Protein AF-A0A7S1D8N1-F1 (afdb_monomer_lite)

Structure (mmCIF, N/CA/C/O backbone):
data_AF-A0A7S1D8N1-F1
#
_entry.id   AF-A0A7S1D8N1-F1
#
loop_
_atom_site.group_PDB
_atom_site.id
_atom_site.type_symbol
_atom_site.label_atom_id
_atom_site.label_alt_id
_atom_site.label_comp_id
_atom_site.label_asym_id
_atom_site.label_entity_id
_atom_site.label_seq_id
_atom_site.pdbx_PDB_ins_code
_atom_site.Cartn_x
_atom_site.Cartn_y
_atom_site.Cartn_z
_atom_site.occupancy
_atom_site.B_iso_or_equiv
_atom_site.auth_seq_id
_atom_site.auth_comp_id
_atom_site.auth_asym_id
_ato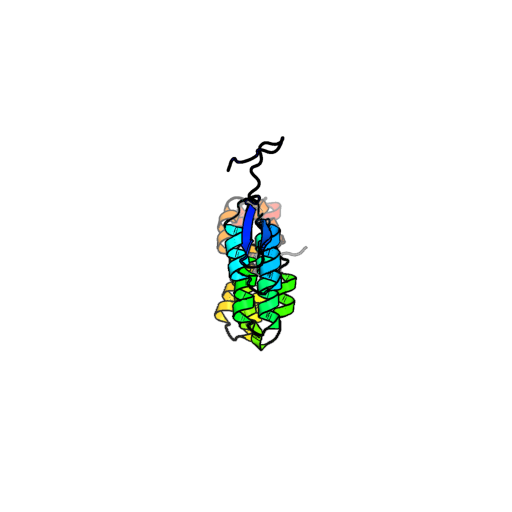m_site.auth_atom_id
_atom_site.pdbx_PDB_model_num
ATOM 1 N N . THR A 1 1 ? 32.968 -0.386 -25.475 1.00 47.28 1 THR A N 1
ATOM 2 C CA . THR A 1 1 ? 32.915 0.897 -26.218 1.00 47.28 1 THR A CA 1
ATOM 3 C C . THR A 1 1 ? 32.830 2.032 -25.209 1.00 47.28 1 THR A C 1
ATOM 5 O O . THR A 1 1 ? 32.339 1.777 -24.114 1.00 47.28 1 THR A O 1
ATOM 8 N N . PRO A 1 2 ? 33.411 3.216 -25.471 1.00 39.84 2 PRO A N 1
ATOM 9 C CA . PRO A 1 2 ? 33.710 4.175 -24.410 1.00 39.84 2 PRO A CA 1
ATOM 10 C C . PRO A 1 2 ? 32.444 4.891 -23.922 1.00 39.84 2 PRO A C 1
ATOM 12 O O . PRO A 1 2 ? 31.560 5.222 -24.708 1.00 39.84 2 PRO A O 1
ATOM 15 N N . LEU A 1 3 ? 32.380 5.118 -22.611 1.00 38.41 3 LEU A N 1
ATOM 16 C CA . LEU A 1 3 ? 31.367 5.928 -21.938 1.00 38.41 3 LEU A CA 1
ATOM 17 C C . LEU A 1 3 ? 31.491 7.380 -22.429 1.00 38.41 3 LEU A C 1
ATOM 19 O O . LEU A 1 3 ? 32.530 8.006 -22.216 1.00 38.41 3 LEU A O 1
ATOM 23 N N . SER A 1 4 ? 30.467 7.928 -23.087 1.00 47.12 4 SER A N 1
ATOM 24 C CA . SER A 1 4 ? 30.456 9.354 -23.436 1.00 47.12 4 SER A CA 1
ATOM 25 C C . SER A 1 4 ? 29.842 10.162 -22.295 1.00 47.12 4 SER A C 1
ATOM 27 O O . SER A 1 4 ? 28.648 10.044 -22.020 1.00 47.12 4 SER A O 1
ATOM 29 N N . ARG A 1 5 ? 30.673 10.978 -21.648 1.00 40.53 5 ARG A N 1
ATOM 30 C CA . ARG A 1 5 ? 30.304 11.931 -20.598 1.00 40.53 5 ARG A CA 1
ATOM 31 C C . ARG A 1 5 ? 29.526 13.104 -21.217 1.00 40.53 5 ARG A C 1
ATOM 33 O O . ARG A 1 5 ? 30.015 13.714 -22.167 1.00 40.53 5 ARG A O 1
ATOM 40 N N . MET A 1 6 ? 28.338 13.413 -20.697 1.00 49.12 6 MET A N 1
ATOM 41 C CA . MET A 1 6 ? 27.625 14.658 -21.021 1.00 49.12 6 MET A CA 1
ATOM 42 C C . MET A 1 6 ? 28.355 15.867 -20.406 1.00 49.12 6 MET A C 1
ATOM 44 O O . MET A 1 6 ? 29.178 15.708 -19.505 1.00 49.12 6 MET A O 1
ATOM 48 N N . ALA A 1 7 ? 28.071 17.082 -20.886 1.00 51.44 7 ALA A N 1
ATOM 49 C CA . ALA A 1 7 ? 28.721 18.321 -20.430 1.00 51.44 7 ALA A CA 1
ATOM 50 C C . ALA A 1 7 ? 28.552 18.614 -18.919 1.00 51.44 7 ALA A C 1
ATOM 52 O O . ALA A 1 7 ? 29.282 19.435 -18.371 1.00 51.44 7 ALA A O 1
ATOM 53 N N . ASP A 1 8 ? 27.629 17.918 -18.251 1.00 50.47 8 ASP A N 1
ATOM 54 C CA . ASP A 1 8 ? 27.327 17.987 -16.817 1.00 50.47 8 ASP A CA 1
ATOM 55 C C . ASP A 1 8 ? 27.994 16.874 -15.978 1.00 50.47 8 ASP A C 1
ATOM 57 O O . ASP A 1 8 ? 27.845 16.838 -14.760 1.00 50.47 8 ASP A O 1
ATOM 61 N N . GLY A 1 9 ? 28.739 15.957 -16.605 1.00 45.62 9 GLY A N 1
ATOM 62 C CA . GLY A 1 9 ? 29.405 14.850 -15.918 1.00 45.62 9 GLY A CA 1
ATOM 63 C C . GLY A 1 9 ? 28.533 13.620 -15.637 1.00 45.62 9 GLY A C 1
ATOM 64 O O . GLY A 1 9 ? 29.063 12.650 -15.090 1.00 45.62 9 GLY A O 1
ATOM 65 N N . SER A 1 10 ? 27.257 13.609 -16.039 1.00 46.38 10 SER A N 1
ATOM 66 C CA . SER A 1 10 ? 26.344 12.477 -15.834 1.00 46.38 10 SER A CA 1
ATOM 67 C C . SER A 1 10 ? 26.637 11.305 -16.787 1.00 46.38 10 SER A C 1
ATOM 69 O O . SER A 1 10 ? 26.932 11.494 -17.974 1.00 46.38 10 SER A O 1
ATOM 71 N N . LEU A 1 11 ? 26.577 10.076 -16.260 1.00 46.25 11 LEU A N 1
ATOM 72 C CA . LEU A 1 11 ? 26.687 8.826 -17.019 1.00 46.25 11 LEU A CA 1
ATOM 73 C C . LEU A 1 11 ? 25.274 8.318 -17.335 1.00 46.25 11 LEU A C 1
ATOM 75 O O . LEU A 1 11 ? 24.584 7.831 -16.447 1.00 46.25 11 LEU A O 1
ATOM 79 N N . ILE A 1 12 ? 24.851 8.402 -18.597 1.00 53.19 12 ILE A N 1
ATOM 80 C CA . ILE A 1 12 ? 23.558 7.860 -19.040 1.00 53.19 12 ILE A CA 1
ATOM 81 C C . ILE A 1 12 ? 23.779 6.437 -19.567 1.00 53.19 12 ILE A C 1
ATOM 83 O O . ILE A 1 12 ? 24.473 6.238 -20.568 1.00 53.19 12 ILE A O 1
ATOM 87 N N . GLY A 1 13 ? 23.194 5.442 -18.896 1.00 53.06 13 GLY A N 1
ATOM 88 C CA . GLY A 1 13 ? 23.118 4.068 -19.393 1.00 53.06 13 GLY A CA 1
ATOM 89 C C . GLY A 1 13 ? 22.127 3.963 -20.556 1.00 53.06 13 GLY A C 1
ATOM 90 O O . GLY A 1 13 ? 21.027 4.502 -20.485 1.00 53.06 13 GLY A O 1
ATOM 91 N N . GLY A 1 14 ? 22.506 3.276 -21.638 1.00 52.66 14 GLY A N 1
ATOM 92 C CA . GLY A 1 14 ? 21.586 2.978 -22.748 1.00 52.66 14 GLY A CA 1
ATOM 93 C C . GLY A 1 14 ? 22.011 3.479 -24.128 1.00 52.66 14 GLY A C 1
ATOM 94 O O . GLY A 1 14 ? 21.207 4.075 -24.839 1.00 52.66 14 GLY A O 1
ATOM 95 N N . ARG A 1 15 ? 23.260 3.238 -24.546 1.00 59.56 15 ARG A N 1
ATOM 96 C CA . ARG A 1 15 ? 23.677 3.442 -25.950 1.00 59.56 15 ARG A CA 1
ATOM 97 C C . ARG A 1 15 ? 24.554 2.315 -26.496 1.00 59.56 15 ARG A C 1
ATOM 99 O O . ARG A 1 15 ? 25.399 2.539 -27.361 1.00 59.56 15 ARG A O 1
ATOM 106 N N . SER A 1 16 ? 24.355 1.090 -26.017 1.00 64.94 16 SER A N 1
ATOM 107 C CA . SER A 1 16 ? 24.917 -0.085 -26.685 1.00 64.94 16 SER A CA 1
ATOM 108 C C . SER A 1 16 ? 24.124 -0.326 -27.972 1.00 64.94 16 SER A C 1
ATOM 110 O O . SER A 1 16 ? 22.897 -0.376 -27.942 1.00 64.94 16 SER A O 1
ATOM 112 N N . SER A 1 17 ? 24.791 -0.441 -29.118 1.00 77.88 17 SER A N 1
ATOM 113 C CA . SER A 1 17 ? 24.139 -0.836 -30.370 1.00 77.88 17 SER A CA 1
ATOM 114 C C . SER A 1 17 ? 24.839 -2.054 -30.955 1.00 77.88 17 SER A C 1
ATOM 116 O O . SER A 1 17 ? 26.059 -2.183 -30.860 1.00 77.88 17 SER A O 1
ATOM 118 N N . ALA A 1 18 ? 24.055 -2.972 -31.509 1.00 79.31 18 ALA A N 1
ATOM 119 C CA . ALA A 1 18 ? 24.521 -4.186 -32.158 1.00 79.31 18 ALA A CA 1
ATOM 120 C C . ALA A 1 18 ? 23.970 -4.224 -33.581 1.00 79.31 18 ALA A C 1
ATOM 122 O O . ALA A 1 18 ? 22.806 -3.910 -33.810 1.00 79.31 18 ALA A O 1
ATOM 123 N N . ILE A 1 19 ? 24.801 -4.608 -34.541 1.00 85.62 19 ILE A N 1
ATOM 124 C CA . ILE A 1 19 ? 24.401 -4.722 -35.942 1.00 85.62 19 ILE A CA 1
ATOM 125 C C . ILE A 1 19 ? 24.347 -6.208 -36.278 1.00 85.62 19 ILE A C 1
ATOM 127 O O . ILE A 1 19 ? 25.321 -6.929 -36.072 1.00 85.62 19 ILE A O 1
ATOM 131 N N . VAL A 1 20 ? 23.203 -6.665 -36.776 1.00 88.44 20 VAL A N 1
ATOM 132 C CA . VAL A 1 20 ? 22.964 -8.055 -37.163 1.00 88.44 20 VAL A CA 1
ATOM 133 C C . VAL A 1 20 ? 22.768 -8.108 -38.672 1.00 88.44 20 VAL A C 1
ATOM 135 O O . VAL A 1 20 ? 21.894 -7.434 -39.214 1.00 88.44 20 VAL A O 1
ATOM 138 N N . LEU A 1 21 ? 23.578 -8.920 -39.352 1.00 89.44 21 LEU A N 1
ATOM 139 C CA . LEU A 1 21 ? 23.395 -9.242 -40.764 1.00 89.44 21 LEU A CA 1
ATOM 140 C C . LEU A 1 21 ? 22.602 -10.547 -40.863 1.00 89.44 21 LEU A C 1
ATOM 142 O O . LEU A 1 21 ? 23.035 -11.577 -40.347 1.00 89.44 21 LEU A O 1
ATOM 146 N N . THR A 1 22 ? 21.434 -10.507 -41.499 1.00 89.31 22 THR A N 1
ATOM 147 C CA . THR A 1 22 ? 20.613 -11.707 -41.701 1.00 89.31 22 THR A CA 1
ATOM 148 C C . THR A 1 22 ? 21.030 -12.451 -42.974 1.00 89.31 22 THR A C 1
ATOM 150 O O . THR A 1 22 ? 21.596 -11.866 -43.899 1.00 89.31 22 THR A O 1
ATOM 153 N N . SER A 1 23 ? 20.712 -13.747 -43.065 1.00 86.06 23 SER A N 1
ATOM 154 C CA . SER A 1 23 ? 20.976 -14.570 -44.259 1.00 86.06 23 SER A CA 1
ATOM 155 C C . SER A 1 23 ? 20.237 -14.092 -45.518 1.00 86.06 23 SER A C 1
ATOM 157 O O . SER A 1 23 ? 20.623 -14.457 -46.623 1.00 86.06 23 SER A O 1
ATOM 159 N N . GLY A 1 24 ? 19.213 -13.244 -45.365 1.00 86.88 24 GLY A N 1
ATOM 160 C CA . GLY A 1 24 ? 18.512 -12.577 -46.466 1.00 86.88 24 GLY A CA 1
ATOM 161 C C . GLY A 1 24 ? 19.208 -11.314 -46.984 1.00 86.88 24 GLY A C 1
ATOM 162 O O . GLY A 1 24 ? 18.626 -10.602 -47.796 1.00 86.88 24 GLY A O 1
ATOM 163 N N . GLY A 1 25 ? 20.413 -10.993 -46.496 1.00 88.00 25 GLY A N 1
ATOM 164 C CA . GLY A 1 25 ? 21.171 -9.808 -46.907 1.00 88.00 25 GLY A CA 1
ATOM 165 C C . GLY A 1 25 ? 20.678 -8.497 -46.288 1.00 88.00 25 GLY A C 1
ATOM 166 O O . GLY A 1 25 ? 21.135 -7.429 -46.689 1.00 88.00 25 GLY A O 1
ATOM 167 N N . THR A 1 26 ? 19.763 -8.546 -45.312 1.00 88.06 26 THR A N 1
ATOM 168 C CA . THR A 1 26 ? 19.310 -7.348 -44.595 1.00 88.06 26 THR A CA 1
ATOM 169 C C . THR A 1 26 ? 20.185 -7.074 -43.379 1.00 88.06 26 THR A C 1
ATOM 171 O O . THR A 1 26 ? 20.518 -7.975 -42.606 1.00 88.06 26 THR A O 1
ATOM 174 N N . LEU A 1 27 ? 20.547 -5.804 -43.209 1.00 85.56 27 LEU A N 1
ATOM 175 C CA . LEU A 1 27 ? 21.285 -5.310 -42.056 1.00 85.56 27 LEU A CA 1
ATOM 176 C C . LEU A 1 27 ? 20.295 -4.688 -41.065 1.00 85.56 27 LEU A C 1
ATOM 178 O O . LEU A 1 27 ? 19.572 -3.756 -41.415 1.00 85.56 27 LEU A O 1
ATOM 182 N N . VAL A 1 28 ? 20.257 -5.194 -39.835 1.00 86.94 28 VAL A N 1
ATOM 183 C CA . VAL A 1 28 ? 19.388 -4.690 -38.765 1.00 86.94 28 VAL A CA 1
ATOM 184 C C . VAL A 1 28 ? 20.250 -4.144 -37.638 1.00 86.94 28 VAL A C 1
ATOM 186 O O . VAL A 1 28 ? 21.048 -4.871 -37.050 1.00 86.94 28 VAL A O 1
ATOM 189 N N . THR A 1 29 ? 20.068 -2.868 -37.305 1.00 82.12 29 THR A N 1
ATOM 190 C CA . THR A 1 29 ? 20.717 -2.250 -36.144 1.00 82.12 29 THR A CA 1
ATOM 191 C C . THR A 1 29 ? 19.785 -2.326 -34.943 1.00 82.12 29 THR A C 1
ATOM 193 O O . THR A 1 29 ? 18.707 -1.737 -34.935 1.00 82.12 29 THR A O 1
ATOM 196 N N . LEU A 1 30 ? 20.211 -3.051 -33.918 1.00 78.56 30 LEU A N 1
ATOM 197 C CA . LEU A 1 30 ? 19.573 -3.125 -32.615 1.00 78.56 30 LEU A CA 1
ATOM 198 C C . LEU A 1 30 ? 20.187 -2.053 -31.723 1.00 78.56 30 LEU A C 1
ATOM 200 O O . LEU A 1 30 ? 21.382 -2.086 -31.436 1.00 78.56 30 LEU A O 1
ATOM 204 N N . THR A 1 31 ? 19.381 -1.100 -31.278 1.00 78.69 31 THR A N 1
ATOM 205 C CA . THR A 1 31 ? 19.796 -0.096 -30.301 1.00 78.69 31 THR A CA 1
ATOM 206 C C . THR A 1 31 ? 19.222 -0.441 -28.936 1.00 78.69 31 THR A C 1
ATOM 208 O O . THR A 1 31 ? 18.053 -0.810 -28.797 1.00 78.69 31 THR A O 1
ATOM 211 N N . GLU A 1 32 ? 20.059 -0.349 -27.909 1.00 79.62 32 GLU A N 1
ATOM 212 C CA . GLU A 1 32 ? 19.614 -0.492 -26.536 1.00 79.62 32 GLU A CA 1
ATOM 213 C C . GLU A 1 32 ? 18.683 0.666 -26.169 1.00 79.62 32 GLU A C 1
ATOM 215 O O . GLU A 1 32 ? 19.033 1.835 -26.321 1.00 79.62 32 GLU A O 1
ATOM 220 N N . LYS A 1 33 ? 17.489 0.327 -25.679 1.00 77.75 33 LYS A N 1
ATOM 221 C CA . LYS A 1 33 ? 16.534 1.311 -25.167 1.00 77.75 33 LYS A CA 1
ATOM 222 C C . LYS A 1 33 ? 16.955 1.838 -23.798 1.00 77.75 33 LYS A C 1
ATOM 224 O O . LYS A 1 33 ? 17.562 1.106 -23.010 1.00 77.75 33 LYS A O 1
ATOM 229 N N . ALA A 1 34 ? 16.565 3.075 -23.502 1.00 82.69 34 ALA A N 1
ATOM 230 C CA . ALA A 1 34 ? 16.719 3.656 -22.173 1.00 82.69 34 ALA A CA 1
ATOM 231 C C . ALA A 1 34 ? 15.966 2.829 -21.117 1.00 82.69 34 ALA A C 1
ATOM 233 O O . ALA A 1 34 ? 14.963 2.173 -21.428 1.00 82.69 34 ALA A O 1
ATOM 234 N N . THR A 1 35 ? 16.440 2.855 -19.870 1.00 84.00 35 THR A N 1
ATOM 235 C CA . THR A 1 35 ? 15.815 2.112 -18.766 1.00 84.00 35 THR A CA 1
ATOM 236 C C . THR A 1 35 ? 14.354 2.518 -18.572 1.00 84.00 35 THR A C 1
ATOM 238 O O . THR A 1 35 ? 13.499 1.642 -18.465 1.00 84.00 35 THR A O 1
ATOM 241 N N . ASP A 1 36 ? 14.030 3.808 -18.676 1.00 85.88 36 ASP A N 1
ATOM 242 C CA . ASP A 1 36 ? 12.655 4.323 -18.573 1.00 85.88 36 ASP A CA 1
ATOM 243 C C . ASP A 1 36 ? 11.709 3.711 -19.607 1.00 85.88 36 ASP A C 1
ATOM 245 O O . ASP A 1 36 ? 10.583 3.308 -19.299 1.00 85.88 36 ASP A O 1
ATOM 249 N N . GLU A 1 37 ? 12.171 3.593 -20.852 1.00 86.88 37 GLU A N 1
ATOM 250 C CA . GLU A 1 37 ? 11.398 2.965 -21.920 1.00 86.88 37 GLU A CA 1
ATOM 251 C C . GLU A 1 37 ? 11.222 1.468 -21.672 1.00 86.88 37 GLU A C 1
ATOM 253 O O . GLU A 1 37 ? 10.130 0.937 -21.884 1.00 86.88 37 GLU A O 1
ATOM 258 N N . LYS A 1 38 ? 12.269 0.777 -21.203 1.00 88.81 38 LYS A N 1
ATOM 259 C CA . LYS A 1 38 ? 12.201 -0.651 -20.856 1.00 88.81 38 LYS A CA 1
ATOM 260 C C . LYS A 1 38 ? 11.197 -0.890 -19.725 1.00 88.81 38 LYS A C 1
ATOM 262 O O . LYS A 1 38 ? 10.343 -1.766 -19.858 1.00 88.81 38 LYS A O 1
ATOM 267 N N . VAL A 1 39 ? 11.236 -0.085 -18.662 1.00 90.38 39 VAL A N 1
ATOM 268 C CA . VAL A 1 39 ? 10.281 -0.146 -17.543 1.00 90.38 39 VAL A CA 1
ATOM 269 C C . VAL A 1 39 ? 8.858 0.113 -18.039 1.00 90.38 39 VAL A C 1
ATOM 271 O O . VAL A 1 39 ? 7.952 -0.662 -17.733 1.00 90.38 39 VAL A O 1
ATOM 274 N N . ASN A 1 40 ? 8.645 1.136 -18.871 1.00 90.75 40 ASN A N 1
ATOM 275 C CA . ASN A 1 40 ? 7.326 1.421 -19.440 1.00 90.75 40 ASN A CA 1
ATOM 276 C C . ASN A 1 40 ? 6.809 0.291 -20.344 1.00 90.75 40 ASN A C 1
ATOM 278 O O . ASN A 1 40 ? 5.628 -0.053 -20.270 1.00 90.75 40 ASN A O 1
ATOM 282 N N . LEU A 1 41 ? 7.671 -0.337 -21.148 1.00 91.19 41 LEU A N 1
ATOM 283 C CA . LEU A 1 41 ? 7.306 -1.507 -21.954 1.00 91.19 41 LEU A CA 1
ATOM 284 C C . LEU A 1 41 ? 6.913 -2.702 -21.078 1.00 91.19 41 LEU A C 1
ATOM 286 O O . LEU A 1 41 ? 5.922 -3.373 -21.367 1.00 91.19 41 LEU A O 1
ATOM 290 N N . LEU A 1 42 ? 7.648 -2.956 -19.993 1.00 92.25 42 LEU A N 1
ATOM 291 C CA . LEU A 1 42 ? 7.318 -4.023 -19.046 1.00 92.25 42 LEU A CA 1
ATOM 292 C C . LEU A 1 42 ? 5.969 -3.771 -18.369 1.00 92.25 42 LEU A C 1
ATOM 294 O O . LEU A 1 42 ? 5.148 -4.685 -18.283 1.00 92.25 42 LEU A O 1
ATOM 298 N N . VAL A 1 43 ? 5.692 -2.526 -17.976 1.00 92.94 43 VAL A N 1
ATOM 299 C CA . VAL A 1 43 ? 4.388 -2.122 -17.429 1.00 92.94 43 VAL A CA 1
ATOM 300 C C . VAL A 1 43 ? 3.264 -2.346 -18.437 1.00 92.94 43 VAL A C 1
ATOM 302 O O . VAL A 1 43 ? 2.232 -2.906 -18.078 1.00 92.94 43 VAL A O 1
ATOM 305 N N . GLN A 1 44 ? 3.460 -1.980 -19.707 1.00 92.69 44 GLN A N 1
ATOM 306 C CA . GLN A 1 44 ? 2.472 -2.227 -20.768 1.00 92.69 44 GLN A CA 1
ATOM 307 C C . GLN A 1 44 ? 2.200 -3.721 -20.990 1.00 92.69 44 GLN A C 1
ATOM 309 O O . GLN A 1 44 ? 1.098 -4.099 -21.384 1.00 92.69 44 GLN A O 1
ATOM 314 N N . LYS A 1 45 ? 3.188 -4.583 -20.730 1.00 92.88 45 LYS A N 1
ATOM 315 C CA . LYS A 1 45 ? 3.049 -6.046 -20.782 1.00 92.88 45 LYS A CA 1
ATOM 316 C C . LYS A 1 45 ? 2.565 -6.665 -19.468 1.00 92.88 45 LYS A C 1
ATOM 318 O O . LYS A 1 45 ? 2.500 -7.886 -19.377 1.00 92.88 45 LYS A O 1
ATOM 323 N N . ASN A 1 46 ? 2.190 -5.849 -18.481 1.00 90.94 46 ASN A N 1
ATOM 324 C CA . ASN A 1 46 ? 1.796 -6.262 -17.131 1.00 90.94 46 ASN A CA 1
ATOM 325 C C . ASN A 1 46 ? 2.889 -7.037 -16.360 1.00 90.94 46 ASN A C 1
ATOM 327 O O . ASN A 1 46 ? 2.590 -7.762 -15.414 1.00 90.94 46 ASN A O 1
ATOM 331 N N . LEU A 1 47 ? 4.166 -6.878 -16.728 1.00 93.00 47 LEU A N 1
ATOM 332 C CA . LEU A 1 47 ? 5.318 -7.505 -16.068 1.00 93.00 47 LEU A CA 1
ATOM 333 C C . LEU A 1 47 ? 5.888 -6.585 -14.981 1.00 93.00 47 LEU A C 1
ATOM 335 O O . LEU A 1 47 ? 7.006 -6.078 -15.075 1.00 93.00 47 LEU A O 1
ATOM 339 N N . PHE A 1 48 ? 5.093 -6.349 -13.940 1.00 93.12 48 PHE A N 1
ATOM 340 C CA . PHE A 1 48 ? 5.418 -5.377 -12.896 1.00 93.12 48 PHE A CA 1
ATOM 341 C C . PHE A 1 48 ? 6.583 -5.794 -11.997 1.00 93.12 48 PHE A C 1
ATOM 343 O O . PHE A 1 48 ? 7.391 -4.944 -11.645 1.00 93.12 48 PHE A O 1
ATOM 350 N N . SER A 1 49 ? 6.721 -7.077 -11.658 1.00 91.88 49 SER A N 1
ATOM 351 C CA . SER A 1 49 ? 7.837 -7.557 -10.826 1.00 91.88 49 SER A CA 1
ATOM 352 C C . SER A 1 49 ? 9.195 -7.266 -11.472 1.00 91.88 49 SER A C 1
ATOM 354 O O . SER A 1 49 ? 10.080 -6.698 -10.836 1.00 91.88 49 SER A O 1
ATOM 356 N N . ALA A 1 50 ? 9.323 -7.575 -12.766 1.00 91.88 50 ALA A N 1
ATOM 357 C CA . ALA A 1 50 ? 10.514 -7.283 -13.554 1.00 91.88 50 ALA A CA 1
ATOM 358 C C . ALA A 1 50 ? 10.745 -5.771 -13.693 1.00 91.88 50 ALA A C 1
ATOM 360 O O . ALA A 1 50 ? 11.875 -5.302 -13.547 1.00 91.88 50 ALA A O 1
ATOM 361 N N . ALA A 1 51 ? 9.677 -4.999 -13.921 1.00 92.31 51 ALA A N 1
ATOM 362 C CA . ALA A 1 51 ? 9.754 -3.543 -13.989 1.00 92.31 51 ALA A CA 1
ATOM 363 C C . ALA A 1 51 ? 10.281 -2.944 -12.674 1.00 92.31 51 ALA A C 1
ATOM 365 O O . ALA A 1 51 ? 11.134 -2.064 -12.707 1.00 92.31 51 ALA A O 1
ATOM 366 N N . ILE A 1 52 ? 9.815 -3.448 -11.526 1.00 92.25 52 ILE A N 1
ATOM 367 C CA . ILE A 1 52 ? 10.238 -2.987 -10.198 1.00 92.25 52 ILE A CA 1
ATOM 368 C C . ILE A 1 52 ? 11.706 -3.336 -9.973 1.00 92.25 52 ILE A C 1
ATOM 370 O O . ILE A 1 52 ? 12.483 -2.456 -9.617 1.00 92.25 52 ILE A O 1
ATOM 374 N N . SER A 1 53 ? 12.119 -4.578 -10.253 1.00 92.00 53 SER A N 1
ATOM 375 C CA . SER A 1 53 ? 13.530 -4.965 -10.124 1.00 92.00 53 SER A CA 1
ATOM 376 C C . SER A 1 53 ? 14.456 -4.128 -11.007 1.00 92.00 53 SER A C 1
ATOM 378 O O . SER A 1 53 ? 15.569 -3.813 -10.603 1.00 92.00 53 SER A O 1
ATOM 380 N N . MET A 1 54 ? 13.983 -3.735 -12.192 1.00 89.50 54 MET A N 1
ATOM 381 C CA . MET A 1 54 ? 14.741 -2.898 -13.117 1.00 89.50 54 MET A CA 1
ATOM 382 C C . MET A 1 54 ? 14.842 -1.456 -12.620 1.00 89.50 54 MET A C 1
ATOM 384 O O . MET A 1 54 ? 15.925 -0.886 -12.667 1.00 89.50 54 MET A O 1
ATOM 388 N N . ALA A 1 55 ? 13.750 -0.900 -12.090 1.00 90.50 55 ALA A N 1
ATOM 389 C CA . ALA A 1 55 ? 13.748 0.433 -11.496 1.00 90.50 55 ALA A CA 1
ATOM 390 C C . ALA A 1 55 ? 14.643 0.514 -10.245 1.00 90.50 55 ALA A C 1
ATOM 392 O O . ALA A 1 55 ? 15.305 1.518 -10.044 1.00 90.50 55 ALA A O 1
ATOM 393 N N . TYR A 1 56 ? 14.727 -0.546 -9.430 1.00 89.56 56 TYR A N 1
ATOM 394 C CA . TYR A 1 56 ? 15.675 -0.598 -8.304 1.00 89.56 56 TYR A CA 1
ATOM 395 C C . TYR A 1 56 ? 17.136 -0.769 -8.730 1.00 89.56 56 TYR A C 1
ATOM 397 O O . TYR A 1 56 ? 18.034 -0.364 -7.995 1.00 89.56 56 TYR A O 1
ATOM 405 N N . ALA A 1 57 ? 17.385 -1.410 -9.873 1.00 87.75 57 ALA A N 1
ATOM 406 C CA . ALA A 1 57 ? 18.738 -1.626 -10.375 1.00 87.75 57 ALA A CA 1
ATOM 407 C C . ALA A 1 57 ? 19.361 -0.350 -10.960 1.00 87.75 57 ALA A C 1
ATOM 409 O O . ALA A 1 57 ? 20.585 -0.265 -11.062 1.00 87.75 57 ALA A O 1
ATOM 410 N N . ASP A 1 58 ? 18.538 0.624 -11.350 1.00 85.50 58 ASP A N 1
ATOM 411 C CA . ASP A 1 58 ? 18.990 1.870 -11.953 1.00 85.50 58 ASP A CA 1
ATOM 412 C C . ASP A 1 58 ? 18.944 3.024 -10.931 1.00 85.50 58 ASP A C 1
ATOM 414 O O . ASP A 1 58 ? 17.873 3.359 -10.425 1.00 85.50 58 ASP A O 1
ATOM 418 N N . PRO A 1 59 ? 20.085 3.665 -10.616 1.00 81.88 59 PRO A N 1
ATOM 419 C CA . PRO A 1 59 ? 20.144 4.758 -9.646 1.00 81.88 59 PRO A CA 1
ATOM 420 C C . PRO A 1 59 ? 19.476 6.055 -10.126 1.00 81.88 59 PRO A C 1
ATOM 422 O O . PRO A 1 59 ? 19.332 6.982 -9.330 1.00 81.88 59 PRO A O 1
ATOM 425 N N . SER A 1 60 ? 19.097 6.153 -11.405 1.00 83.19 60 SER A N 1
ATOM 426 C CA . SER A 1 60 ? 18.368 7.313 -11.934 1.00 83.19 60 SER A CA 1
ATOM 427 C C . SER A 1 60 ? 16.919 7.395 -11.443 1.00 83.19 60 SER A C 1
ATOM 429 O O . SER A 1 60 ? 16.359 8.489 -11.411 1.00 83.19 60 SER A O 1
ATOM 431 N N . PHE A 1 61 ? 16.330 6.278 -11.003 1.00 85.50 61 PHE A N 1
ATOM 432 C CA . PHE A 1 61 ? 14.947 6.244 -10.539 1.00 85.50 61 PHE A CA 1
ATOM 433 C C . PHE A 1 61 ? 14.799 6.800 -9.126 1.00 85.50 61 PHE A C 1
ATOM 435 O O . PHE A 1 61 ? 15.443 6.364 -8.167 1.00 85.50 61 PHE A O 1
ATOM 442 N N . HIS A 1 62 ? 13.863 7.729 -8.971 1.00 88.00 62 HIS A N 1
ATOM 443 C CA . HIS A 1 62 ? 13.507 8.261 -7.662 1.00 88.00 62 HIS A CA 1
ATOM 444 C C . HIS A 1 62 ? 12.521 7.347 -6.922 1.00 88.00 62 HIS A C 1
ATOM 446 O O . HIS A 1 62 ? 11.703 6.641 -7.515 1.00 88.00 62 HIS A O 1
ATOM 452 N N . ALA A 1 63 ? 12.531 7.418 -5.587 1.00 87.62 63 ALA A N 1
ATOM 453 C CA . ALA A 1 63 ? 11.625 6.636 -4.742 1.00 87.62 63 ALA A CA 1
ATOM 454 C C . ALA A 1 63 ? 10.136 6.872 -5.074 1.00 87.62 63 ALA A C 1
ATOM 456 O O . ALA A 1 63 ? 9.319 5.955 -4.972 1.00 87.62 63 ALA A O 1
ATOM 457 N N . THR A 1 64 ? 9.776 8.078 -5.521 1.00 88.62 64 THR A N 1
ATOM 458 C CA . THR A 1 64 ? 8.418 8.436 -5.960 1.00 88.62 64 THR A CA 1
ATOM 459 C C . THR A 1 64 ? 7.991 7.675 -7.217 1.00 88.62 64 THR A C 1
ATOM 461 O O . THR A 1 64 ? 6.853 7.212 -7.302 1.00 88.62 64 THR A O 1
ATOM 464 N N . GLU A 1 65 ? 8.896 7.474 -8.173 1.00 89.12 65 GLU A N 1
ATOM 465 C CA . GLU A 1 65 ? 8.625 6.757 -9.424 1.00 89.12 65 GLU A CA 1
ATOM 466 C C . GLU A 1 65 ? 8.475 5.256 -9.188 1.00 89.12 65 GLU A C 1
ATOM 468 O O . GLU A 1 65 ? 7.528 4.633 -9.681 1.00 89.12 65 GLU A O 1
ATOM 473 N N . ILE A 1 66 ? 9.353 4.693 -8.353 1.00 90.88 66 ILE A N 1
ATOM 474 C CA . ILE A 1 66 ? 9.265 3.303 -7.894 1.00 90.88 66 ILE A CA 1
ATOM 475 C C . ILE A 1 66 ? 7.936 3.086 -7.157 1.00 90.88 66 ILE A C 1
ATOM 477 O O . ILE A 1 66 ? 7.218 2.120 -7.418 1.00 90.88 66 ILE A O 1
ATOM 481 N N . THR A 1 67 ? 7.536 4.027 -6.301 1.00 91.81 67 THR A N 1
ATOM 482 C CA . THR A 1 67 ? 6.237 3.975 -5.614 1.00 91.81 67 THR A CA 1
ATOM 483 C C . THR A 1 67 ? 5.064 4.056 -6.596 1.00 91.81 67 THR A C 1
ATOM 485 O O . THR A 1 67 ? 4.081 3.319 -6.474 1.00 91.81 67 THR A O 1
ATOM 488 N N . GLY A 1 68 ? 5.174 4.889 -7.634 1.00 92.00 68 GLY A N 1
ATOM 489 C CA . GLY A 1 68 ? 4.205 4.947 -8.728 1.00 92.00 68 GLY A CA 1
ATOM 490 C C . GLY A 1 68 ? 4.074 3.621 -9.485 1.00 92.00 68 GLY A C 1
ATOM 491 O O . GLY A 1 68 ? 2.984 3.273 -9.950 1.00 92.00 68 GLY A O 1
ATOM 492 N N . LEU A 1 69 ? 5.153 2.846 -9.583 1.00 93.12 69 LEU A N 1
ATOM 493 C CA . LEU A 1 69 ? 5.145 1.510 -10.169 1.00 93.12 69 LEU A CA 1
ATOM 494 C C . LEU A 1 69 ? 4.427 0.489 -9.274 1.00 93.12 69 LEU A C 1
ATOM 496 O O . LEU A 1 69 ? 3.568 -0.237 -9.779 1.00 93.12 69 LEU A O 1
ATOM 500 N N . TYR A 1 70 ? 4.681 0.504 -7.961 1.00 94.31 70 TYR A N 1
ATOM 501 C CA . TYR A 1 70 ? 3.926 -0.293 -6.981 1.00 94.31 70 TYR A CA 1
ATOM 502 C C . TYR A 1 70 ? 2.429 0.020 -7.012 1.00 94.31 70 TYR A C 1
ATOM 504 O O . TYR A 1 70 ? 1.609 -0.896 -7.016 1.00 94.31 70 TYR A O 1
ATOM 512 N N . ARG A 1 71 ? 2.053 1.300 -7.130 1.00 93.62 71 ARG A N 1
ATOM 513 C CA . ARG A 1 71 ? 0.647 1.707 -7.275 1.00 93.62 71 ARG A CA 1
ATOM 514 C C . ARG A 1 71 ? -0.000 1.099 -8.518 1.00 93.62 71 ARG A C 1
ATOM 516 O O . ARG A 1 71 ? -1.081 0.523 -8.424 1.00 93.62 71 ARG A O 1
ATOM 523 N N . ARG A 1 72 ? 0.658 1.197 -9.680 1.00 93.62 72 ARG A N 1
ATOM 524 C CA . ARG A 1 72 ? 0.153 0.608 -10.936 1.00 93.62 72 ARG A CA 1
ATOM 525 C C . ARG A 1 72 ? 0.039 -0.916 -10.842 1.00 93.62 72 ARG A C 1
ATOM 527 O O . ARG A 1 72 ? -0.936 -1.479 -11.336 1.00 93.62 72 ARG A O 1
ATOM 534 N N . HIS A 1 73 ? 0.996 -1.564 -10.181 1.00 95.19 73 HIS A N 1
ATOM 535 C CA . HIS A 1 73 ? 0.966 -3.002 -9.929 1.00 95.19 73 HIS A CA 1
ATOM 536 C C . HIS A 1 73 ? -0.223 -3.396 -9.042 1.00 95.19 73 HIS A C 1
ATOM 538 O O . HIS A 1 73 ? -0.988 -4.292 -9.400 1.00 95.19 73 HIS A O 1
ATOM 544 N N . ALA A 1 74 ? -0.434 -2.676 -7.938 1.00 94.19 74 ALA A N 1
ATOM 545 C CA . ALA A 1 74 ? -1.552 -2.891 -7.026 1.00 94.19 74 ALA A CA 1
ATOM 546 C C . ALA A 1 74 ? -2.908 -2.722 -7.730 1.00 94.19 74 ALA A C 1
ATOM 548 O O . ALA A 1 74 ? -3.790 -3.568 -7.596 1.00 94.19 74 ALA A O 1
ATOM 549 N N . GLU A 1 75 ? -3.066 -1.677 -8.549 1.00 93.44 75 GLU A N 1
ATOM 550 C CA . GLU A 1 75 ? -4.288 -1.452 -9.331 1.00 93.44 75 GLU A CA 1
ATOM 551 C C . GLU A 1 75 ? -4.551 -2.568 -10.349 1.00 93.44 75 GLU A C 1
ATOM 553 O O . GLU A 1 75 ? -5.702 -2.965 -10.548 1.00 93.44 75 GLU A O 1
ATOM 558 N N . HIS A 1 76 ? -3.504 -3.084 -10.997 1.00 94.56 76 HIS A N 1
ATOM 559 C CA . HIS A 1 76 ? -3.627 -4.212 -11.916 1.00 94.56 76 HIS A CA 1
ATOM 560 C C . HIS A 1 76 ? -4.107 -5.475 -11.188 1.00 94.56 76 HIS A C 1
ATOM 562 O O . HIS A 1 76 ? -5.089 -6.088 -11.612 1.00 94.56 76 HIS A O 1
ATOM 568 N N . LEU A 1 77 ? -3.475 -5.823 -10.062 1.00 94.12 77 LEU A N 1
ATOM 569 C CA . LEU A 1 77 ? -3.869 -6.967 -9.230 1.00 94.12 77 LEU A CA 1
ATOM 570 C C . LEU A 1 77 ? -5.293 -6.812 -8.684 1.00 94.12 77 LEU A C 1
ATOM 572 O O . LEU A 1 77 ? -6.072 -7.765 -8.696 1.00 94.12 77 LEU A O 1
ATOM 576 N N . TYR A 1 78 ? -5.673 -5.593 -8.297 1.00 93.75 78 TYR A N 1
ATOM 577 C CA . TYR A 1 78 ? -7.025 -5.285 -7.843 1.00 93.75 78 TYR A CA 1
ATOM 578 C C . TYR A 1 78 ? -8.065 -5.550 -8.939 1.00 93.75 78 TYR A C 1
ATOM 580 O O . TYR A 1 78 ? -9.087 -6.179 -8.676 1.00 93.75 78 TYR A O 1
ATOM 588 N N . ARG A 1 79 ? -7.804 -5.122 -10.186 1.00 93.44 79 ARG A N 1
ATOM 589 C CA . ARG A 1 79 ? -8.691 -5.408 -11.335 1.00 93.44 79 ARG A CA 1
ATOM 590 C C . ARG A 1 79 ? -8.747 -6.896 -11.678 1.00 93.44 79 ARG A C 1
ATOM 592 O O . ARG A 1 79 ? -9.775 -7.360 -12.156 1.00 93.44 79 ARG A O 1
ATOM 599 N N . LYS A 1 80 ? -7.660 -7.630 -11.432 1.00 94.44 80 LYS A N 1
ATOM 600 C CA . LYS A 1 80 ? -7.583 -9.084 -11.620 1.00 94.44 80 LYS A CA 1
ATOM 601 C C . LYS A 1 80 ? -8.392 -9.863 -10.568 1.00 94.44 80 LYS A C 1
ATOM 603 O O . LYS A 1 80 ? -8.717 -11.021 -10.798 1.00 94.44 80 LYS A O 1
ATOM 608 N N . GLY A 1 81 ? -8.740 -9.231 -9.442 1.00 93.00 81 GLY A N 1
ATOM 609 C CA . GLY A 1 81 ? -9.464 -9.845 -8.322 1.00 93.00 81 GLY A CA 1
ATOM 610 C C . GLY A 1 81 ? -8.559 -10.401 -7.218 1.00 93.00 81 GLY A C 1
ATOM 611 O O . GLY A 1 81 ? -9.048 -10.964 -6.242 1.00 93.00 81 GLY A O 1
ATOM 612 N N . GLU A 1 82 ? -7.242 -10.218 -7.327 1.00 94.25 82 GLU A N 1
ATOM 613 C CA . GLU A 1 82 ? -6.270 -10.642 -6.316 1.00 94.25 82 GLU A CA 1
ATOM 614 C C . GLU A 1 82 ? -6.098 -9.546 -5.253 1.00 94.25 82 GLU A C 1
ATOM 616 O O . GLU A 1 82 ? -5.106 -8.817 -5.218 1.00 94.25 82 GLU A O 1
ATOM 621 N N . PHE A 1 83 ? -7.099 -9.394 -4.382 1.00 94.25 83 PHE A N 1
ATOM 622 C CA . PHE A 1 83 ? -7.145 -8.297 -3.406 1.00 94.25 83 PHE A CA 1
ATOM 623 C C . PHE A 1 83 ? -6.051 -8.367 -2.334 1.00 94.25 83 PHE A C 1
ATOM 625 O O . PHE A 1 83 ? -5.561 -7.323 -1.907 1.00 94.25 83 PHE A O 1
ATOM 632 N N . SER A 1 84 ? -5.655 -9.568 -1.903 1.00 94.00 84 SER A N 1
ATOM 633 C CA . SER A 1 84 ? -4.593 -9.754 -0.907 1.00 94.00 84 SER A CA 1
ATOM 634 C C . SER A 1 84 ? -3.239 -9.296 -1.441 1.00 94.00 84 SER A C 1
ATOM 636 O O . SER A 1 84 ? -2.606 -8.426 -0.848 1.00 94.00 84 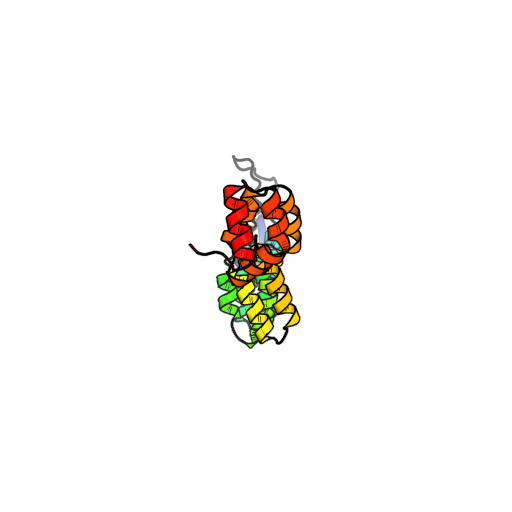SER A O 1
ATOM 638 N N . ALA A 1 85 ? -2.854 -9.802 -2.615 1.00 94.25 85 ALA A N 1
ATOM 639 C CA . ALA A 1 85 ? -1.620 -9.416 -3.284 1.00 94.25 85 ALA A CA 1
ATOM 640 C C . ALA A 1 85 ? -1.615 -7.920 -3.627 1.00 94.25 85 ALA A C 1
ATOM 642 O O . ALA A 1 85 ? -0.608 -7.248 -3.421 1.00 94.25 85 ALA A O 1
ATOM 643 N N . ALA A 1 86 ? -2.746 -7.368 -4.086 1.00 95.31 86 ALA A N 1
ATOM 644 C CA . ALA A 1 86 ? -2.879 -5.930 -4.314 1.00 95.31 86 ALA A CA 1
ATOM 645 C C . ALA A 1 86 ? -2.620 -5.118 -3.035 1.00 95.31 86 ALA A C 1
ATOM 647 O O . ALA A 1 86 ? -1.945 -4.090 -3.092 1.00 95.31 86 ALA A O 1
ATOM 648 N N . MET A 1 87 ? -3.120 -5.583 -1.886 1.00 95.19 87 MET A N 1
ATOM 649 C CA . MET A 1 87 ? -2.920 -4.897 -0.611 1.00 95.19 87 MET A CA 1
ATOM 650 C C . MET A 1 87 ? -1.450 -4.881 -0.188 1.00 95.19 87 MET A C 1
ATOM 652 O O . MET A 1 87 ? -0.943 -3.833 0.209 1.00 95.19 87 MET A O 1
ATOM 656 N N . ASP A 1 88 ? -0.743 -5.999 -0.351 1.00 94.69 88 ASP A N 1
ATOM 657 C CA . ASP A 1 88 ? 0.692 -6.073 -0.060 1.00 94.69 88 ASP A CA 1
ATOM 658 C C . ASP A 1 88 ? 1.487 -5.052 -0.882 1.00 94.69 88 ASP A C 1
ATOM 660 O O . ASP A 1 88 ? 2.399 -4.408 -0.370 1.00 94.69 88 ASP A O 1
ATOM 664 N N . GLN A 1 89 ? 1.093 -4.823 -2.138 1.00 94.69 89 GLN A N 1
ATOM 665 C CA . GLN A 1 89 ? 1.698 -3.784 -2.974 1.00 94.69 89 GLN A CA 1
ATOM 666 C C . GLN A 1 89 ? 1.340 -2.366 -2.505 1.00 94.69 89 GLN A C 1
ATOM 668 O O . GLN A 1 89 ? 2.209 -1.496 -2.487 1.00 94.69 89 GLN A O 1
ATOM 673 N N . TYR A 1 90 ? 0.095 -2.120 -2.079 1.00 94.75 90 TYR A N 1
ATOM 674 C CA . TYR A 1 90 ? -0.312 -0.819 -1.534 1.00 94.75 90 TYR A CA 1
ATOM 675 C C . TYR A 1 90 ? 0.436 -0.452 -0.247 1.00 94.75 90 TYR A C 1
ATOM 677 O O . TYR A 1 90 ? 0.740 0.725 -0.049 1.00 94.75 90 TYR A O 1
ATOM 685 N N . ILE A 1 91 ? 0.814 -1.425 0.587 1.00 94.12 91 ILE A N 1
ATOM 686 C CA . ILE A 1 91 ? 1.616 -1.184 1.800 1.00 94.12 91 ILE A CA 1
ATOM 687 C C . ILE A 1 91 ? 2.977 -0.547 1.459 1.00 94.12 91 ILE A C 1
ATOM 689 O O . ILE A 1 91 ? 3.453 0.333 2.180 1.00 94.12 91 ILE A O 1
ATOM 693 N N . TYR A 1 92 ? 3.597 -0.901 0.330 1.00 91.81 92 TYR A N 1
ATOM 694 C CA . TYR A 1 92 ? 4.838 -0.250 -0.120 1.00 91.81 92 TYR A CA 1
ATOM 695 C C . TYR A 1 92 ? 4.632 1.198 -0.576 1.00 91.81 92 TYR A C 1
ATOM 697 O O . TYR A 1 92 ? 5.587 1.967 -0.596 1.00 91.81 92 TYR A O 1
ATOM 705 N N . THR A 1 93 ? 3.395 1.594 -0.891 1.00 93.06 93 THR A N 1
ATOM 706 C CA . THR A 1 93 ? 3.073 2.957 -1.344 1.00 93.06 93 THR A CA 1
ATOM 707 C C . THR A 1 93 ? 2.783 3.949 -0.215 1.00 93.06 93 THR A C 1
ATOM 709 O O . THR A 1 93 ? 2.628 5.149 -0.473 1.00 93.06 93 THR A O 1
ATOM 712 N N . ILE A 1 94 ? 2.733 3.473 1.037 1.00 91.44 94 ILE A N 1
ATOM 713 C CA . ILE A 1 94 ? 2.468 4.311 2.211 1.00 91.44 94 ILE A CA 1
ATOM 714 C C . ILE A 1 94 ? 3.559 5.384 2.339 1.00 91.44 94 ILE A C 1
ATOM 716 O O . ILE A 1 94 ? 4.746 5.067 2.402 1.00 91.44 94 ILE A O 1
ATOM 720 N N . GLY A 1 95 ? 3.136 6.648 2.415 1.00 86.12 95 GLY A N 1
ATOM 721 C CA . GLY A 1 95 ? 4.006 7.825 2.536 1.00 86.12 95 GLY A CA 1
ATOM 722 C C . GLY A 1 95 ? 4.120 8.651 1.252 1.00 86.12 95 GLY A C 1
ATOM 723 O O . GLY A 1 95 ? 4.396 9.842 1.329 1.00 86.12 95 GLY A O 1
ATOM 724 N N . SER A 1 96 ? 3.840 8.060 0.085 1.00 86.69 96 SER A N 1
ATOM 725 C CA . SER A 1 96 ? 3.759 8.797 -1.187 1.00 86.69 96 SER A CA 1
ATOM 726 C C . SER A 1 96 ? 2.343 8.843 -1.757 1.00 86.69 96 SER A C 1
ATOM 728 O O . SER A 1 96 ? 2.011 9.802 -2.451 1.00 86.69 96 SER A O 1
ATOM 730 N N . LEU A 1 97 ? 1.525 7.815 -1.513 1.00 88.44 97 LEU A N 1
ATOM 731 C CA . LEU A 1 97 ? 0.123 7.776 -1.926 1.00 88.44 97 LEU A CA 1
ATOM 732 C C . LEU A 1 97 ? -0.789 8.183 -0.765 1.00 88.44 97 LEU A C 1
ATOM 734 O O . LEU A 1 97 ? -0.557 7.800 0.382 1.00 88.44 97 LEU A O 1
ATOM 738 N N . GLU A 1 98 ? -1.856 8.918 -1.077 1.00 88.81 98 GLU A N 1
ATOM 739 C CA . GLU A 1 98 ? -2.875 9.275 -0.095 1.00 88.81 98 GLU A CA 1
ATOM 740 C C . GLU A 1 98 ? -3.613 8.027 0.415 1.00 88.81 98 GLU A C 1
ATOM 742 O O . GLU A 1 98 ? -4.189 7.252 -0.358 1.00 88.81 98 GLU A O 1
ATOM 747 N N . SER A 1 99 ? -3.628 7.853 1.737 1.00 90.19 99 SER A N 1
ATOM 748 C CA . SER A 1 99 ? -4.247 6.714 2.419 1.00 90.19 99 SER A CA 1
ATOM 749 C C . SER A 1 99 ? -5.743 6.592 2.131 1.00 90.19 99 SER A C 1
ATOM 751 O O . SER A 1 99 ? -6.239 5.476 1.961 1.00 90.19 99 SER A O 1
ATOM 753 N N . SER A 1 100 ? -6.438 7.723 1.982 1.00 91.69 100 SER A N 1
ATOM 754 C CA . SER A 1 100 ? -7.850 7.812 1.598 1.00 91.69 100 SER A CA 1
ATOM 755 C C . SER A 1 100 ? -8.161 6.980 0.350 1.00 91.69 100 SER A C 1
ATOM 757 O O . SER A 1 100 ? -9.165 6.269 0.312 1.00 91.69 100 SER A O 1
ATOM 759 N N . HIS A 1 101 ? -7.278 7.002 -0.658 1.00 91.25 101 HIS A N 1
ATOM 760 C CA . HIS A 1 101 ? -7.495 6.303 -1.928 1.00 91.25 101 HIS A CA 1
ATOM 761 C C . HIS A 1 101 ? -7.589 4.784 -1.757 1.00 91.25 101 HIS A C 1
ATOM 763 O O . HIS A 1 101 ? -8.432 4.133 -2.376 1.00 91.25 101 HIS A O 1
ATOM 769 N N . VAL A 1 102 ? -6.715 4.218 -0.925 1.00 92.31 102 VAL A N 1
ATOM 770 C CA . VAL A 1 102 ? -6.697 2.779 -0.643 1.00 92.31 102 VAL A CA 1
ATOM 771 C C . VAL A 1 102 ? -7.873 2.423 0.258 1.00 92.31 102 VAL A C 1
ATOM 773 O O . VAL A 1 102 ? -8.594 1.472 -0.031 1.00 92.31 102 VAL A O 1
ATOM 776 N N . ILE A 1 103 ? -8.134 3.232 1.288 1.00 92.81 103 ILE A N 1
ATOM 777 C CA . ILE A 1 103 ? -9.240 3.011 2.224 1.00 92.81 103 ILE A CA 1
ATOM 778 C C . ILE A 1 103 ? -10.570 2.901 1.471 1.00 92.81 103 ILE A C 1
ATOM 780 O O . ILE A 1 103 ? -11.243 1.879 1.587 1.00 92.81 103 ILE A O 1
ATOM 784 N N . PHE A 1 104 ? -10.914 3.878 0.624 1.00 91.50 104 PHE A N 1
ATOM 785 C CA . PHE A 1 104 ? -12.186 3.867 -0.109 1.00 91.50 104 PHE A CA 1
ATOM 786 C C . PHE A 1 104 ? -12.373 2.637 -1.006 1.00 91.50 104 PHE A C 1
ATOM 788 O O . PHE A 1 104 ? -13.497 2.171 -1.176 1.00 91.50 104 PHE A O 1
ATOM 795 N N . ARG A 1 105 ? -11.291 2.073 -1.555 1.00 91.38 105 ARG A N 1
ATOM 796 C CA . ARG A 1 105 ? -11.357 0.871 -2.405 1.00 91.38 105 ARG A CA 1
ATOM 797 C C . ARG A 1 105 ? -11.578 -0.426 -1.624 1.00 91.38 105 ARG A C 1
ATOM 799 O O . ARG A 1 105 ? -12.074 -1.393 -2.197 1.00 91.38 105 ARG A O 1
ATOM 806 N N . PHE A 1 106 ? -11.189 -0.473 -0.352 1.00 92.19 106 PHE A N 1
ATOM 807 C CA . PHE A 1 106 ? -11.206 -1.691 0.467 1.00 92.19 106 PHE A CA 1
ATOM 808 C C . PHE A 1 106 ? -12.238 -1.648 1.608 1.00 92.19 106 PHE A C 1
ATOM 810 O O . PHE A 1 106 ? -12.214 -2.511 2.480 1.00 92.19 106 PHE A O 1
ATOM 817 N N . LEU A 1 107 ? -13.180 -0.698 1.578 1.00 90.06 107 LEU A N 1
ATOM 818 C CA . LEU A 1 107 ? -14.269 -0.581 2.562 1.00 90.06 107 LEU A CA 1
ATOM 819 C C . LEU A 1 107 ? -15.355 -1.670 2.455 1.00 90.06 107 LEU A C 1
ATOM 821 O O . LEU A 1 107 ? -16.218 -1.756 3.330 1.00 90.06 107 LEU A O 1
ATOM 825 N N . ASP A 1 108 ? -15.328 -2.505 1.415 1.00 88.62 108 ASP A N 1
ATOM 826 C CA . ASP A 1 108 ? -16.291 -3.598 1.256 1.00 88.62 108 ASP A CA 1
ATOM 827 C C . ASP A 1 108 ? -16.166 -4.629 2.391 1.00 88.62 108 ASP A C 1
ATOM 829 O O . ASP A 1 108 ? -15.061 -5.014 2.773 1.00 88.62 108 ASP A O 1
ATOM 833 N N . ALA A 1 109 ? -17.299 -5.160 2.865 1.00 78.38 109 ALA A N 1
ATOM 834 C CA . ALA A 1 109 ? -17.357 -6.150 3.949 1.00 78.38 109 ALA A CA 1
ATOM 835 C C . ALA A 1 109 ? -16.353 -7.325 3.831 1.00 78.38 109 ALA A C 1
ATOM 837 O O . ALA A 1 109 ? -15.641 -7.575 4.804 1.00 78.38 109 ALA A O 1
ATOM 838 N N . PRO A 1 110 ? -16.202 -8.015 2.678 1.00 87.44 110 PRO A N 1
ATOM 839 C CA . PRO A 1 110 ? -15.226 -9.106 2.551 1.00 87.44 110 PRO A CA 1
ATOM 840 C C . PRO A 1 110 ? -13.758 -8.646 2.587 1.00 87.44 110 PRO A C 1
ATOM 842 O O . PRO A 1 110 ? -12.864 -9.471 2.752 1.00 87.44 110 PRO A O 1
ATOM 845 N N . LYS A 1 111 ? -13.486 -7.348 2.413 1.00 90.06 111 LYS A N 1
ATOM 846 C CA . LYS A 1 111 ? -12.134 -6.770 2.334 1.00 90.06 111 LYS A CA 1
ATOM 847 C C . LYS A 1 111 ? -11.683 -6.111 3.639 1.00 90.06 111 LYS A C 1
ATOM 849 O O . LYS A 1 111 ? -10.516 -5.740 3.737 1.00 90.06 111 LYS A O 1
ATOM 854 N N . ILE A 1 112 ? -12.551 -6.023 4.650 1.00 90.94 112 ILE A N 1
ATOM 855 C CA . ILE A 1 112 ? -12.235 -5.431 5.961 1.00 90.94 112 ILE A CA 1
ATOM 856 C C . ILE A 1 112 ? -10.947 -6.012 6.584 1.00 90.94 112 ILE A C 1
ATOM 858 O O . ILE A 1 112 ? -10.126 -5.206 7.016 1.00 90.94 112 ILE A O 1
ATOM 862 N N . PRO A 1 113 ? -10.681 -7.340 6.567 1.00 92.06 113 PRO A N 1
ATOM 863 C CA . PRO A 1 113 ? -9.424 -7.892 7.092 1.00 92.06 113 PRO A CA 1
ATOM 864 C C . PRO A 1 113 ? -8.161 -7.398 6.362 1.00 92.06 113 PRO A C 1
ATOM 866 O O . PRO A 1 113 ? -7.080 -7.293 6.939 1.00 92.06 113 PRO A O 1
ATOM 869 N N . LEU A 1 114 ? -8.276 -7.105 5.064 1.00 93.62 114 LEU A N 1
ATOM 870 C CA . LEU A 1 114 ? -7.170 -6.554 4.279 1.00 93.62 114 LEU A CA 1
ATOM 871 C C . LEU A 1 114 ? -6.972 -5.076 4.619 1.00 93.62 114 LEU A C 1
ATOM 873 O O . LEU A 1 114 ? -5.839 -4.616 4.752 1.00 93.62 114 LEU A O 1
ATOM 877 N N . LEU A 1 115 ? -8.074 -4.340 4.793 1.00 94.06 115 LEU A N 1
ATOM 878 C CA . LEU A 1 115 ? -8.050 -2.940 5.204 1.00 94.06 115 LEU A CA 1
ATOM 879 C C . LEU A 1 115 ? -7.434 -2.762 6.598 1.00 94.06 115 LEU A C 1
ATOM 881 O O . LEU A 1 115 ? -6.648 -1.836 6.787 1.00 94.06 115 LEU A O 1
ATOM 885 N N . THR A 1 116 ? -7.724 -3.653 7.550 1.00 93.06 116 THR A N 1
ATOM 886 C CA . THR A 1 116 ? -7.086 -3.625 8.877 1.00 93.06 116 THR A CA 1
ATOM 887 C C . THR A 1 116 ? -5.576 -3.772 8.772 1.00 93.06 116 THR A C 1
ATOM 889 O O . THR A 1 116 ? -4.870 -2.954 9.350 1.00 93.06 116 THR A O 1
ATOM 892 N N . LYS A 1 117 ? -5.077 -4.708 7.951 1.00 93.88 117 LYS A N 1
ATOM 893 C CA . LYS A 1 117 ? -3.632 -4.880 7.717 1.00 93.88 117 LYS A CA 1
ATOM 894 C C . LYS A 1 117 ? -2.983 -3.592 7.198 1.00 93.88 117 LYS A C 1
ATOM 896 O O . LYS A 1 117 ? -1.926 -3.185 7.668 1.00 93.88 117 LYS A O 1
ATOM 901 N N . TYR A 1 118 ? -3.630 -2.916 6.248 1.00 94.69 118 TYR A N 1
ATOM 902 C CA . TYR A 1 118 ? -3.135 -1.641 5.724 1.00 94.69 118 TYR A CA 1
ATOM 903 C C . TYR A 1 118 ? -3.089 -0.541 6.790 1.00 94.69 118 TYR A C 1
ATOM 905 O O . TYR A 1 118 ? -2.106 0.191 6.888 1.00 94.69 118 TYR A O 1
ATOM 913 N N . LEU A 1 119 ? -4.146 -0.421 7.596 1.00 93.31 119 LEU A N 1
ATOM 914 C CA . LEU A 1 119 ? -4.236 0.580 8.659 1.00 93.31 119 LEU A CA 1
ATOM 915 C C . LEU A 1 119 ? -3.249 0.298 9.806 1.00 93.31 119 LEU A C 1
ATOM 917 O O . LEU A 1 119 ? -2.692 1.241 10.368 1.00 93.31 119 LEU A O 1
ATOM 921 N N . GLU A 1 120 ? -2.979 -0.970 10.126 1.00 92.44 120 GLU A N 1
ATOM 922 C CA . GLU A 1 120 ? -1.934 -1.370 11.076 1.00 92.44 120 GLU A CA 1
ATOM 923 C C . GLU A 1 120 ? -0.544 -0.936 10.604 1.00 92.44 120 GLU A C 1
ATOM 925 O O . GLU A 1 120 ? 0.182 -0.300 11.365 1.00 92.44 120 GLU A O 1
ATOM 930 N N . GLU A 1 121 ? -0.195 -1.219 9.348 1.00 93.31 121 GLU A N 1
ATOM 931 C CA . GLU A 1 121 ? 1.076 -0.802 8.738 1.00 93.31 121 GLU A CA 1
ATOM 932 C C . GLU A 1 121 ? 1.214 0.722 8.686 1.00 93.31 121 GLU A C 1
ATOM 934 O O . GLU A 1 121 ? 2.272 1.289 8.966 1.00 93.31 121 GLU A O 1
ATOM 939 N N . LEU A 1 122 ? 0.118 1.412 8.377 1.00 92.94 122 LEU A N 1
ATOM 940 C CA . LEU A 1 122 ? 0.070 2.868 8.351 1.00 92.94 122 LEU A CA 1
ATOM 941 C C . LEU A 1 122 ? 0.310 3.463 9.750 1.00 92.94 122 LEU A C 1
ATOM 943 O O . LEU A 1 122 ? 1.041 4.448 9.889 1.00 92.94 122 LEU A O 1
ATOM 947 N N . ARG A 1 123 ? -0.239 2.830 10.794 1.00 90.31 123 ARG A N 1
ATOM 948 C CA . ARG A 1 123 ? 0.012 3.181 12.199 1.00 90.31 123 ARG A CA 1
ATOM 949 C C . ARG A 1 123 ? 1.436 2.851 12.636 1.00 90.31 123 ARG A C 1
ATOM 951 O O . ARG A 1 123 ? 2.055 3.682 13.292 1.00 90.31 123 ARG A O 1
ATOM 958 N N . ALA A 1 124 ? 1.976 1.697 12.248 1.00 90.31 124 ALA A N 1
ATOM 959 C CA . ALA A 1 124 ? 3.350 1.301 12.561 1.00 90.31 124 ALA A CA 1
ATOM 960 C C . ALA A 1 124 ? 4.384 2.293 12.000 1.00 90.31 124 ALA A C 1
ATOM 962 O O . ALA A 1 124 ? 5.419 2.530 12.617 1.00 90.31 124 ALA A O 1
ATOM 963 N N . ARG A 1 125 ? 4.076 2.930 10.864 1.00 89.94 125 ARG A N 1
ATOM 964 C CA . ARG A 1 125 ? 4.905 3.980 10.247 1.00 89.94 125 ARG A CA 1
ATOM 965 C C . ARG A 1 125 ? 4.703 5.378 10.843 1.00 89.94 125 ARG A C 1
ATOM 967 O O . ARG A 1 125 ? 5.354 6.314 10.394 1.00 89.94 125 ARG A O 1
ATOM 974 N N . GLY A 1 126 ? 3.800 5.544 11.812 1.00 87.56 126 GLY A N 1
ATOM 975 C CA . GLY A 1 126 ? 3.513 6.839 12.443 1.00 87.56 126 GLY A CA 1
ATOM 976 C C . GLY A 1 126 ? 2.780 7.838 11.541 1.00 87.56 126 GLY A C 1
ATOM 977 O O . GLY A 1 126 ? 2.736 9.022 11.852 1.00 87.56 126 GLY A O 1
ATOM 978 N N . LEU A 1 127 ? 2.195 7.375 10.432 1.00 87.31 127 LEU A N 1
ATOM 979 C CA . LEU A 1 127 ? 1.455 8.211 9.476 1.00 87.31 127 LEU A CA 1
ATOM 980 C C . LEU A 1 127 ? -0.066 8.170 9.723 1.00 87.31 127 LEU A C 1
ATOM 982 O O . LEU A 1 127 ? -0.842 8.721 8.944 1.00 87.31 127 LEU A O 1
ATOM 986 N N . ALA A 1 128 ? -0.503 7.504 10.797 1.00 88.25 128 ALA A N 1
ATOM 987 C CA . ALA A 1 128 ? -1.909 7.385 11.171 1.00 88.25 128 ALA A CA 1
ATOM 988 C C . ALA A 1 128 ? -2.434 8.642 11.861 1.00 88.25 128 ALA A C 1
ATOM 990 O O . ALA A 1 128 ? -1.964 9.037 12.923 1.00 88.25 128 ALA A O 1
ATOM 991 N N . THR A 1 129 ? -3.485 9.218 11.286 1.00 88.56 129 THR A N 1
ATOM 992 C CA . THR A 1 129 ? -4.319 10.239 11.923 1.00 88.56 129 THR A CA 1
ATOM 993 C C . THR A 1 129 ? -5.333 9.595 12.876 1.00 88.56 129 THR A C 1
ATOM 995 O O . THR A 1 129 ? -5.648 8.411 12.752 1.00 88.56 129 THR A O 1
ATOM 998 N N . LEU A 1 130 ? -5.915 10.384 13.784 1.00 88.00 130 LEU A N 1
ATOM 999 C CA . LEU A 1 130 ? -7.005 9.954 14.673 1.00 88.00 130 LEU A CA 1
ATOM 1000 C C . LEU A 1 130 ? -8.149 9.262 13.914 1.00 88.00 130 LEU A C 1
ATOM 1002 O O . LEU A 1 130 ? -8.550 8.165 14.287 1.00 88.00 130 LEU A O 1
ATOM 1006 N N . VAL A 1 131 ? -8.569 9.827 12.777 1.00 89.38 131 VAL A N 1
ATOM 1007 C CA . VAL A 1 131 ? -9.604 9.243 11.903 1.00 89.38 131 VAL A CA 1
ATOM 1008 C C . VAL A 1 131 ? -9.227 7.833 11.429 1.00 89.38 131 VAL A C 1
ATOM 1010 O O . VAL A 1 131 ? -10.075 6.945 11.367 1.00 89.38 131 VAL A O 1
ATOM 1013 N N . HIS A 1 132 ? -7.949 7.587 11.119 1.00 90.81 132 HIS A N 1
ATOM 1014 C CA . HIS A 1 132 ? -7.478 6.261 10.715 1.00 90.81 132 HIS A CA 1
ATOM 1015 C C . HIS A 1 132 ? -7.512 5.263 11.880 1.00 90.81 132 HIS A C 1
ATOM 1017 O O . HIS A 1 132 ? -7.867 4.106 11.667 1.00 90.81 132 HIS A O 1
ATOM 1023 N N . ASN A 1 133 ? -7.212 5.704 13.105 1.00 90.56 133 ASN A N 1
ATOM 1024 C CA . ASN A 1 133 ? -7.300 4.865 14.304 1.00 90.56 133 ASN A CA 1
ATOM 1025 C C . ASN A 1 133 ? -8.754 4.535 14.676 1.00 90.56 133 ASN A C 1
ATOM 1027 O O . ASN A 1 133 ? -9.055 3.390 15.007 1.00 90.56 133 ASN A O 1
ATOM 1031 N N . GLU A 1 134 ? -9.673 5.496 14.564 1.00 90.88 134 GLU A N 1
ATOM 1032 C CA . GLU A 1 134 ? -11.110 5.270 14.772 1.00 90.88 134 GLU A CA 1
ATOM 1033 C C . GLU A 1 134 ? -11.696 4.320 13.725 1.00 90.88 134 GLU A C 1
ATOM 1035 O O . GLU A 1 134 ? -12.450 3.398 14.058 1.00 90.88 134 GLU A O 1
ATOM 1040 N N . LEU A 1 135 ? -11.307 4.492 12.458 1.00 91.56 135 LEU A N 1
ATOM 1041 C CA . LEU A 1 135 ? -11.692 3.576 11.391 1.00 91.56 135 LEU A CA 1
ATOM 1042 C C . LEU A 1 135 ? -11.150 2.170 11.655 1.00 91.56 135 LEU A C 1
ATOM 1044 O O . LEU A 1 135 ? -11.888 1.196 11.512 1.00 91.56 135 LEU A O 1
ATOM 1048 N N . LEU A 1 136 ? -9.887 2.055 12.071 1.00 91.88 136 LEU A N 1
ATOM 1049 C CA . LEU A 1 136 ? -9.261 0.776 12.389 1.00 91.88 136 LEU A CA 1
ATOM 1050 C C . LEU A 1 136 ? -9.973 0.091 13.566 1.00 91.88 136 LEU A C 1
ATOM 1052 O O . LEU A 1 136 ? -10.325 -1.083 13.461 1.00 91.88 136 LEU A O 1
ATOM 1056 N N . ARG A 1 137 ? -10.295 0.831 14.635 1.00 89.75 137 ARG A N 1
ATOM 1057 C CA . ARG A 1 137 ? -11.125 0.342 15.748 1.00 89.75 137 ARG A CA 1
ATOM 1058 C C . ARG A 1 137 ? -12.476 -0.174 15.252 1.00 89.75 137 ARG A C 1
ATOM 1060 O O . ARG A 1 137 ? -12.885 -1.274 15.613 1.00 89.75 137 ARG A O 1
ATOM 1067 N N . THR A 1 138 ? -13.149 0.594 14.400 1.00 90.50 138 THR A N 1
ATOM 1068 C CA . THR A 1 138 ? -14.446 0.213 13.821 1.00 90.50 138 THR A CA 1
ATOM 1069 C C . THR A 1 138 ? -14.336 -1.062 12.982 1.00 90.50 138 THR A C 1
ATOM 1071 O O . THR A 1 138 ? -15.234 -1.904 13.011 1.00 90.50 138 THR A O 1
ATOM 1074 N N . CYS A 1 139 ? -13.228 -1.243 12.260 1.00 90.62 139 CYS A N 1
ATOM 1075 C CA . CYS A 1 139 ? -12.968 -2.461 11.499 1.00 90.62 139 CYS A CA 1
ATOM 1076 C C . CYS A 1 139 ? -12.794 -3.685 12.414 1.00 90.62 139 CYS A C 1
ATOM 1078 O O . CYS A 1 139 ? -13.382 -4.722 12.121 1.00 90.62 139 CYS A O 1
ATOM 1080 N N . TYR A 1 140 ? -12.076 -3.570 13.539 1.00 91.75 140 TYR A N 1
ATOM 1081 C CA . TYR A 1 140 ? -11.956 -4.670 14.511 1.00 91.75 140 TYR A CA 1
ATOM 1082 C C . TYR A 1 140 ? -13.282 -5.042 15.168 1.00 91.75 140 TYR A C 1
ATOM 1084 O O . TYR A 1 140 ? -13.583 -6.226 15.295 1.00 91.75 140 TYR A O 1
ATOM 1092 N N . LEU A 1 141 ? -14.116 -4.053 15.505 1.00 89.50 141 LEU A N 1
ATOM 1093 C CA . LEU A 1 141 ? -15.466 -4.313 16.015 1.00 89.50 141 LEU A CA 1
ATOM 1094 C C . LEU A 1 141 ? -16.298 -5.116 15.004 1.00 89.50 141 LEU A C 1
ATOM 1096 O O . LEU A 1 141 ? -17.000 -6.046 15.385 1.00 89.50 141 LEU A O 1
ATOM 1100 N N . LYS A 1 142 ? -16.172 -4.821 13.702 1.00 89.06 142 LYS A N 1
ATOM 1101 C CA . LYS A 1 142 ? -16.816 -5.615 12.639 1.00 89.06 142 LYS A CA 1
ATOM 1102 C C . LYS A 1 142 ? -16.241 -7.027 12.486 1.00 89.06 142 LYS A C 1
ATOM 1104 O O . LYS A 1 142 ? -16.941 -7.900 11.983 1.00 89.06 142 LYS A O 1
ATOM 1109 N N . LEU A 1 143 ? -14.994 -7.249 12.895 1.00 88.06 143 LEU A N 1
ATOM 1110 C CA . LEU A 1 143 ? -14.336 -8.560 12.909 1.00 88.06 143 LEU A CA 1
ATOM 1111 C C . LEU A 1 143 ? -14.578 -9.334 14.220 1.00 88.06 143 LEU A C 1
ATOM 1113 O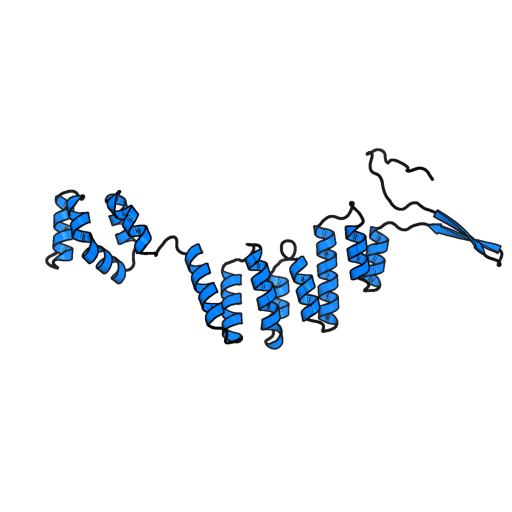 O . LEU A 1 143 ? -14.073 -10.444 14.355 1.00 88.06 143 LEU A O 1
ATOM 1117 N N . ASN A 1 144 ? -15.365 -8.780 15.155 1.00 86.31 144 ASN A N 1
ATOM 1118 C CA . ASN A 1 144 ? -15.587 -9.288 16.516 1.00 86.31 144 ASN A CA 1
ATOM 1119 C C . ASN A 1 144 ? -14.312 -9.400 17.377 1.00 86.31 144 ASN A C 1
ATOM 1121 O O . ASN A 1 144 ? -14.299 -10.137 18.362 1.00 86.31 144 ASN A O 1
ATOM 1125 N N . ASP A 1 145 ? -13.257 -8.656 17.045 1.00 87.69 145 ASP A N 1
ATOM 1126 C CA . ASP A 1 145 ? -12.019 -8.605 17.830 1.00 87.69 145 ASP A CA 1
ATOM 1127 C C . ASP A 1 145 ? -12.046 -7.396 18.780 1.00 87.69 145 ASP A C 1
ATOM 1129 O O . ASP A 1 145 ? -11.517 -6.314 18.502 1.00 87.69 145 ASP A O 1
ATOM 1133 N N . ASN A 1 146 ? -12.754 -7.563 19.898 1.00 84.25 146 ASN A N 1
ATOM 1134 C CA . ASN A 1 146 ? -12.955 -6.494 20.878 1.00 84.25 146 ASN A CA 1
ATOM 1135 C C . ASN A 1 146 ? -11.662 -6.144 21.632 1.00 84.25 146 ASN A C 1
ATOM 1137 O O . ASN A 1 146 ? -11.430 -4.971 21.925 1.00 84.25 146 ASN A O 1
ATOM 1141 N N . ASP A 1 147 ? -10.794 -7.131 21.870 1.00 85.38 147 ASP A N 1
ATOM 1142 C CA . ASP A 1 147 ? -9.520 -6.945 22.570 1.00 85.38 147 ASP A CA 1
ATOM 1143 C C . ASP A 1 147 ? -8.570 -6.059 21.757 1.00 85.38 147 ASP A C 1
ATOM 1145 O O . ASP A 1 147 ? -7.916 -5.155 22.290 1.00 85.38 147 ASP A O 1
ATOM 1149 N N . ALA A 1 148 ? -8.487 -6.290 20.441 1.00 82.50 148 ALA A N 1
ATOM 1150 C CA . ALA A 1 148 ? -7.719 -5.429 19.553 1.00 82.50 148 ALA A CA 1
ATOM 1151 C C . ALA A 1 148 ? -8.312 -4.016 19.503 1.00 82.50 148 ALA A C 1
ATOM 1153 O O . ALA A 1 148 ? -7.565 -3.043 19.622 1.00 82.50 148 ALA A O 1
ATOM 1154 N N . ALA A 1 149 ? -9.639 -3.887 19.399 1.00 82.00 149 ALA A N 1
ATOM 1155 C CA . ALA A 1 149 ? -10.323 -2.594 19.371 1.00 82.00 149 ALA A CA 1
ATOM 1156 C C . ALA A 1 149 ? -10.062 -1.752 20.638 1.00 82.00 149 ALA A C 1
ATOM 1158 O O . ALA A 1 149 ? -9.834 -0.541 20.537 1.00 82.00 149 ALA A O 1
ATOM 1159 N N . GLU A 1 150 ? -10.048 -2.373 21.819 1.00 82.69 150 GLU A N 1
ATOM 1160 C CA . GLU A 1 150 ? -9.734 -1.705 23.089 1.00 82.69 150 GLU A CA 1
ATOM 1161 C C . GLU A 1 150 ? -8.282 -1.231 23.168 1.00 82.69 150 GLU A C 1
ATOM 1163 O O . GLU A 1 150 ? -8.026 -0.100 23.584 1.00 82.69 150 GLU A O 1
ATOM 1168 N N . LYS A 1 151 ? -7.322 -2.032 22.691 1.00 86.12 151 LYS A N 1
ATOM 1169 C CA . LYS A 1 151 ? -5.909 -1.613 22.629 1.00 86.12 151 LYS A CA 1
ATOM 1170 C C . LYS A 1 151 ? -5.732 -0.339 21.803 1.00 86.12 151 LYS A C 1
ATOM 1172 O O . LYS A 1 151 ? -4.949 0.537 22.173 1.00 86.12 151 LYS A O 1
ATOM 1177 N N . ILE A 1 152 ? -6.478 -0.204 20.704 1.00 84.38 152 ILE A N 1
ATOM 1178 C CA . ILE A 1 152 ? -6.449 1.015 19.878 1.00 84.38 152 ILE A CA 1
ATOM 1179 C C . ILE A 1 152 ? -7.033 2.199 20.632 1.00 84.38 152 ILE A C 1
ATOM 1181 O O . ILE A 1 152 ? -6.434 3.276 20.616 1.00 84.38 152 ILE A O 1
ATOM 1185 N N . ALA A 1 153 ? -8.161 1.992 21.312 1.00 78.69 153 ALA A N 1
ATOM 1186 C CA . ALA A 1 153 ? -8.789 3.008 22.145 1.00 78.69 153 ALA A CA 1
ATOM 1187 C C . ALA A 1 153 ? -7.803 3.553 23.181 1.00 78.69 153 ALA A C 1
ATOM 1189 O O . ALA A 1 153 ? -7.553 4.753 23.201 1.00 78.69 153 ALA A O 1
ATOM 1190 N N . ALA A 1 154 ? -7.164 2.666 23.948 1.00 76.75 154 ALA A N 1
ATOM 1191 C CA . ALA A 1 154 ? -6.177 3.040 24.955 1.00 76.75 154 ALA A CA 1
ATOM 1192 C C . ALA A 1 154 ? -5.006 3.834 24.353 1.00 76.75 154 ALA A C 1
ATOM 1194 O O . ALA A 1 154 ? -4.626 4.870 24.888 1.00 76.75 154 ALA A O 1
ATOM 1195 N N . SER A 1 155 ? -4.471 3.400 23.205 1.00 71.94 155 SER A N 1
ATOM 1196 C CA . SER A 1 155 ? -3.365 4.105 22.536 1.00 71.94 155 SER A CA 1
ATOM 1197 C C . SER A 1 155 ? -3.750 5.480 21.973 1.00 71.94 155 SER A C 1
ATOM 1199 O O . SER A 1 155 ? -2.916 6.382 21.944 1.00 71.94 155 SER A O 1
ATOM 1201 N N . THR A 1 156 ? -5.006 5.653 21.548 1.00 63.75 156 THR A N 1
ATOM 1202 C CA . THR A 1 156 ? -5.511 6.920 20.993 1.00 63.75 156 THR A CA 1
ATOM 1203 C C . THR A 1 156 ? -5.792 7.917 22.111 1.00 63.75 156 THR A C 1
ATOM 1205 O O . THR A 1 156 ? -5.409 9.080 21.996 1.00 63.75 156 THR A O 1
ATOM 1208 N N . THR A 1 157 ? -6.355 7.442 23.228 1.00 54.47 157 THR A N 1
ATOM 1209 C CA . THR A 1 157 ? -6.569 8.244 24.435 1.00 54.47 157 THR A CA 1
ATOM 1210 C C . THR A 1 157 ? -5.256 8.848 24.927 1.00 54.47 157 THR A C 1
ATOM 1212 O O . THR A 1 157 ? -5.225 10.030 25.222 1.00 54.47 157 THR A O 1
ATOM 1215 N N . THR A 1 158 ? -4.133 8.124 24.910 1.00 51.06 158 THR A N 1
ATOM 1216 C CA . THR A 1 158 ? -2.832 8.664 25.363 1.00 51.06 158 THR A CA 1
ATOM 1217 C C . THR A 1 158 ? -2.300 9.832 24.513 1.00 51.06 158 THR A C 1
ATOM 1219 O O . THR A 1 158 ? -1.524 10.638 25.018 1.00 51.06 158 THR A O 1
ATOM 1222 N N . ALA A 1 159 ? -2.713 9.970 23.247 1.00 47.09 159 ALA A N 1
ATOM 1223 C CA . ALA A 1 159 ? -2.275 11.067 22.371 1.00 47.09 159 ALA A CA 1
ATOM 1224 C C . ALA A 1 159 ? -3.219 12.284 22.393 1.00 47.09 159 ALA A C 1
ATOM 1226 O O . ALA A 1 159 ? -2.780 13.403 22.133 1.00 47.09 159 ALA A O 1
ATOM 1227 N N . SER A 1 160 ? -4.500 12.084 22.718 1.00 42.91 160 SER A N 1
ATOM 1228 C CA . SER A 1 160 ? -5.483 13.162 22.906 1.00 42.91 160 SER A CA 1
ATOM 1229 C C . SER A 1 160 ? -5.637 13.603 24.364 1.00 42.91 160 SER A C 1
ATOM 1231 O O . SER A 1 160 ? -6.282 14.614 24.627 1.00 42.91 160 SER A O 1
ATOM 1233 N N . ASN A 1 161 ? -5.017 12.886 25.305 1.00 43.75 161 ASN A N 1
ATOM 1234 C CA . ASN A 1 161 ? -5.083 13.173 26.727 1.00 43.75 161 ASN A CA 1
ATOM 1235 C C . ASN A 1 161 ? -3.702 13.532 27.283 1.00 43.75 161 ASN A C 1
ATOM 1237 O O . ASN A 1 161 ? -3.050 12.751 27.971 1.00 43.75 161 ASN A O 1
ATOM 1241 N N . SER A 1 162 ? -3.351 14.806 27.153 1.00 43.00 162 SER A N 1
ATOM 1242 C CA . SER A 1 162 ? -2.628 15.526 28.209 1.00 43.00 162 SER A CA 1
ATOM 1243 C C . SER A 1 162 ? -3.478 15.717 29.488 1.00 43.00 162 SER A C 1
ATOM 1245 O O . SER A 1 162 ? -3.129 16.516 30.350 1.00 43.00 162 SER A O 1
ATOM 1247 N N . ALA A 1 163 ? -4.569 14.961 29.660 1.00 49.44 163 ALA A N 1
ATOM 1248 C CA . ALA A 1 163 ? -5.397 14.938 30.856 1.00 49.44 163 ALA A CA 1
ATOM 1249 C C . ALA A 1 163 ? -5.867 13.508 31.165 1.00 49.44 163 ALA A C 1
ATOM 1251 O O . ALA A 1 163 ? -6.595 12.923 30.377 1.00 49.44 163 ALA A O 1
ATOM 1252 N N . SER A 1 164 ? -5.503 13.001 32.349 1.00 50.50 164 SER A N 1
ATOM 1253 C CA . SER A 1 164 ? -5.985 11.760 32.987 1.00 50.50 164 SER A CA 1
ATOM 1254 C C . SER A 1 164 ? -5.113 10.498 32.858 1.00 50.50 164 SER A C 1
ATOM 1256 O O . SER A 1 164 ? -5.546 9.450 32.383 1.00 50.50 164 SER A O 1
ATOM 1258 N N . SER A 1 165 ? -3.941 10.522 33.491 1.00 42.91 165 SER A N 1
ATOM 1259 C CA . SER A 1 165 ? -3.764 9.555 34.578 1.00 42.91 165 SER A CA 1
ATOM 1260 C C . SER A 1 165 ? -3.778 10.353 35.880 1.00 42.91 165 SER A C 1
ATOM 1262 O O . SER A 1 165 ? -2.934 11.225 36.092 1.00 42.91 165 SER A O 1
ATOM 1264 N N . ALA A 1 166 ? -4.787 10.123 36.724 1.00 49.84 166 ALA A N 1
ATOM 1265 C CA . ALA A 1 166 ? -4.897 10.792 38.020 1.00 49.84 166 ALA A CA 1
ATOM 1266 C C . ALA A 1 166 ? -3.626 10.572 38.863 1.00 49.84 166 ALA A C 1
ATOM 1268 O O . ALA A 1 166 ? -3.210 11.453 39.599 1.00 49.84 166 ALA A O 1
ATOM 1269 N N . ALA A 1 167 ? -2.936 9.444 38.666 1.00 49.50 167 ALA A N 1
ATOM 1270 C CA . ALA A 1 167 ? -1.710 9.103 39.375 1.00 49.50 167 ALA A CA 1
ATOM 1271 C C . ALA A 1 167 ? -0.500 10.000 39.033 1.00 49.50 167 ALA A C 1
ATOM 1273 O O . ALA A 1 167 ? 0.300 10.283 39.921 1.00 49.50 167 ALA A O 1
ATOM 1274 N N . SER A 1 168 ? -0.348 10.467 37.787 1.00 48.97 168 SER A N 1
ATOM 1275 C CA . SER A 1 168 ? 0.821 11.275 37.388 1.00 48.97 168 SER A CA 1
ATOM 1276 C C . SER A 1 168 ? 0.648 12.773 37.651 1.00 48.97 168 SER A C 1
ATOM 1278 O O . SER A 1 168 ? 1.632 13.462 37.898 1.00 48.97 168 SER A O 1
ATOM 1280 N N . LEU A 1 169 ? -0.591 13.275 37.645 1.00 50.50 169 LEU A N 1
ATOM 1281 C CA . LEU A 1 169 ? -0.902 14.668 37.997 1.00 50.50 169 LEU A CA 1
ATOM 1282 C C . LEU A 1 169 ? -0.760 14.908 39.512 1.00 50.50 169 LEU A C 1
ATOM 1284 O O . LEU A 1 169 ? -0.343 15.984 39.937 1.00 50.50 169 LEU A O 1
ATOM 1288 N N . VAL A 1 170 ? -1.018 13.878 40.325 1.00 52.09 170 VAL A N 1
ATOM 1289 C CA . VAL A 1 170 ? -0.869 13.879 41.793 1.00 52.09 170 VAL A CA 1
ATOM 1290 C C . VAL A 1 170 ? 0.560 14.170 42.256 1.00 52.09 170 VAL A C 1
ATOM 1292 O O . VAL A 1 170 ? 0.731 14.830 43.277 1.00 52.09 170 VAL A O 1
ATOM 1295 N N . ALA A 1 171 ? 1.581 13.769 41.493 1.00 50.59 171 ALA A N 1
ATOM 1296 C CA . ALA A 1 171 ? 2.976 14.058 41.833 1.00 50.59 171 ALA A CA 1
ATOM 1297 C C . ALA A 1 171 ? 3.369 15.528 41.580 1.00 50.59 171 ALA A C 1
ATOM 1299 O O . ALA A 1 171 ? 4.209 16.068 42.287 1.00 50.59 171 ALA A O 1
ATOM 1300 N N . THR A 1 172 ? 2.744 16.193 40.603 1.00 50.03 172 THR A N 1
ATOM 1301 C CA . THR A 1 172 ? 3.005 17.610 40.279 1.00 50.03 172 THR A CA 1
ATOM 1302 C C . THR A 1 172 ? 2.181 18.590 41.123 1.00 50.03 172 THR A C 1
ATOM 1304 O O . THR A 1 172 ? 2.569 19.745 41.295 1.00 50.03 172 THR A O 1
ATOM 1307 N N . LEU A 1 173 ? 1.054 18.134 41.686 1.00 52.03 173 LEU A N 1
ATOM 1308 C CA . LEU A 1 173 ? 0.134 18.936 42.506 1.00 52.03 173 LEU A CA 1
ATOM 1309 C C . LEU A 1 173 ? 0.708 19.319 43.884 1.00 52.03 173 LEU A C 1
ATOM 1311 O O . LEU A 1 173 ? 0.238 20.280 44.493 1.00 52.03 173 LEU A O 1
ATOM 1315 N N . THR A 1 174 ? 1.717 18.598 44.382 1.00 53.34 174 THR A N 1
ATOM 1316 C CA . THR A 1 174 ? 2.385 18.901 45.660 1.00 53.34 174 THR A CA 1
ATOM 1317 C C . THR A 1 174 ? 3.401 20.036 45.569 1.00 53.34 174 THR A C 1
ATOM 1319 O O . THR A 1 174 ? 3.633 20.701 46.577 1.00 53.34 174 THR A O 1
ATOM 1322 N N . ASP A 1 175 ? 3.963 20.296 44.385 1.00 56.47 175 ASP A N 1
ATOM 1323 C CA . ASP A 1 175 ? 5.045 21.275 44.218 1.00 56.47 175 ASP A CA 1
ATOM 1324 C C . ASP A 1 175 ? 4.541 22.680 43.849 1.00 56.47 175 ASP A C 1
ATOM 1326 O O . ASP A 1 175 ? 5.167 23.668 44.233 1.00 56.47 175 ASP A O 1
ATOM 1330 N N . ASN A 1 176 ? 3.392 22.806 43.164 1.00 61.75 176 ASN A N 1
ATOM 1331 C CA . ASN A 1 176 ? 2.857 24.100 42.714 1.00 61.75 176 ASN A CA 1
ATOM 1332 C C . ASN A 1 176 ? 1.347 24.272 42.999 1.00 61.75 176 ASN A C 1
ATOM 1334 O O . ASN A 1 176 ? 0.495 23.878 42.199 1.00 61.75 176 ASN A O 1
ATOM 1338 N N . PRO A 1 177 ? 0.968 24.954 44.096 1.00 60.84 177 PRO A N 1
ATOM 1339 C CA . PRO A 1 177 ? -0.424 25.069 44.550 1.00 60.84 177 PRO A CA 1
ATOM 1340 C C . PRO A 1 177 ? -1.307 25.939 43.634 1.00 60.84 177 PRO A C 1
ATOM 1342 O O . PRO A 1 177 ? -2.523 25.771 43.601 1.00 60.84 177 PRO A O 1
ATOM 1345 N N . LYS A 1 178 ? -0.720 26.888 42.890 1.00 59.19 178 LYS A N 1
ATOM 1346 C CA . LYS A 1 178 ? -1.463 27.806 42.006 1.00 59.19 178 LYS A CA 1
ATOM 1347 C C . LYS A 1 178 ? -1.934 27.119 40.724 1.00 59.19 178 LYS A C 1
ATOM 1349 O O . LYS A 1 178 ? -3.059 27.343 40.291 1.00 59.19 178 LYS A O 1
ATOM 1354 N N . GLU A 1 179 ? -1.091 26.265 40.152 1.00 62.31 179 GLU A N 1
ATOM 1355 C CA . GLU A 1 179 ? -1.429 25.471 38.967 1.00 62.31 179 GLU A CA 1
ATOM 1356 C C . GLU A 1 179 ? -2.410 24.350 39.316 1.00 62.31 179 GLU A C 1
ATOM 1358 O O . GLU A 1 179 ? -3.317 24.063 38.539 1.00 62.31 179 GLU A O 1
ATOM 1363 N N . ALA A 1 180 ? -2.304 23.800 40.531 1.00 62.62 180 ALA A N 1
ATOM 1364 C CA . ALA A 1 180 ? -3.232 22.807 41.056 1.00 62.62 180 ALA A CA 1
ATOM 1365 C C . ALA A 1 180 ? -4.693 23.274 41.037 1.00 62.62 180 ALA A C 1
ATOM 1367 O O . ALA A 1 180 ? -5.581 22.542 40.605 1.00 62.62 180 ALA A O 1
ATOM 1368 N N . LEU A 1 181 ? -4.945 24.510 41.471 1.00 63.91 181 LEU A N 1
ATOM 1369 C CA . LEU A 1 181 ? -6.296 25.064 41.530 1.00 63.91 181 LEU A CA 1
ATOM 1370 C C . LEU A 1 181 ? -6.845 25.363 40.125 1.00 63.91 181 LEU A C 1
ATOM 1372 O O . LEU A 1 181 ? -8.005 25.073 39.849 1.00 63.91 181 LEU A O 1
ATOM 1376 N N . ALA A 1 182 ? -5.998 25.849 39.210 1.00 67.00 182 ALA A N 1
ATOM 1377 C CA . ALA A 1 182 ? -6.369 26.052 37.809 1.00 67.00 182 ALA A CA 1
ATOM 1378 C C . ALA A 1 182 ? -6.703 24.729 37.096 1.00 67.00 182 ALA A C 1
ATOM 1380 O O . ALA A 1 182 ? -7.665 24.673 36.332 1.00 67.00 182 ALA A O 1
ATOM 1381 N N . ALA A 1 183 ? -5.955 23.660 37.387 1.00 64.62 183 ALA A N 1
ATOM 1382 C CA . ALA A 1 183 ? -6.214 22.329 36.852 1.00 64.62 183 ALA A CA 1
ATOM 1383 C C . ALA A 1 183 ? -7.544 21.759 37.364 1.00 64.62 183 ALA A C 1
ATOM 1385 O O . ALA A 1 183 ? -8.335 21.277 36.563 1.00 64.62 183 ALA A O 1
ATOM 1386 N N . ILE A 1 184 ? -7.837 21.884 38.664 1.00 65.50 184 ILE A N 1
ATOM 1387 C CA . ILE A 1 184 ? -9.121 21.460 39.254 1.00 65.50 184 ILE A CA 1
ATOM 1388 C C . ILE A 1 184 ? -10.294 22.241 38.641 1.00 65.50 184 ILE A C 1
ATOM 1390 O O . ILE A 1 184 ? -11.326 21.653 38.329 1.00 65.50 184 ILE A O 1
ATOM 1394 N N . CYS A 1 185 ? -10.135 23.549 38.413 1.00 66.25 185 CYS A N 1
ATOM 1395 C CA . CYS A 1 185 ? -11.148 24.381 37.754 1.00 66.25 185 CYS A CA 1
ATOM 1396 C C . CYS A 1 185 ? -11.393 24.015 36.281 1.00 66.25 185 CYS A C 1
ATOM 1398 O O . CYS A 1 185 ? -12.442 24.363 35.745 1.00 66.25 185 CYS A O 1
ATOM 1400 N N . ALA A 1 186 ? -10.447 23.336 35.631 1.00 65.75 186 ALA A N 1
ATOM 1401 C CA . ALA A 1 186 ? -10.572 22.874 34.251 1.00 65.75 186 ALA A CA 1
ATOM 1402 C C . ALA A 1 186 ? -11.198 21.469 34.127 1.00 65.75 186 ALA A C 1
ATOM 1404 O O . ALA A 1 186 ? -11.407 20.998 33.010 1.00 65.75 186 ALA A O 1
ATOM 1405 N N . MET A 1 187 ? -11.491 20.790 35.245 1.00 64.19 187 MET A N 1
ATOM 1406 C CA . MET A 1 187 ? -12.092 19.451 35.263 1.00 64.19 187 MET A CA 1
ATOM 1407 C C . MET A 1 187 ? -13.625 19.494 35.256 1.00 64.19 187 MET A C 1
ATOM 1409 O O . MET A 1 187 ? -14.251 20.470 35.668 1.00 64.19 187 MET A O 1
ATOM 1413 N N . GLU A 1 188 ? -14.246 18.389 34.838 1.00 62.25 188 GLU A N 1
ATOM 1414 C CA . GLU A 1 188 ? -15.693 18.205 34.963 1.00 62.25 188 GLU A CA 1
ATOM 1415 C C . GLU A 1 188 ? -16.122 18.086 36.439 1.00 62.25 188 GLU A C 1
ATOM 1417 O O . GLU A 1 188 ? -15.416 17.508 37.272 1.00 62.25 188 GLU A O 1
ATOM 1422 N N . ALA A 1 189 ? -17.323 18.594 36.753 1.00 66.31 189 ALA A N 1
ATOM 1423 C CA . ALA A 1 189 ? -17.867 18.717 38.111 1.00 66.31 189 ALA A CA 1
ATOM 1424 C C . ALA A 1 189 ? -17.717 17.479 39.032 1.00 66.31 189 ALA A C 1
ATOM 1426 O O . ALA A 1 189 ? -17.345 17.671 40.192 1.00 66.31 189 ALA A O 1
ATOM 1427 N N . PRO A 1 190 ? -17.958 16.224 38.589 1.00 68.62 190 PRO A N 1
ATOM 1428 C CA . PRO A 1 190 ? -17.816 15.065 39.475 1.00 68.62 190 PRO A CA 1
ATOM 1429 C C . PRO A 1 190 ? -16.354 14.747 39.823 1.00 68.62 190 PRO A C 1
ATOM 1431 O O . PRO A 1 190 ? -16.064 14.374 40.957 1.00 68.62 190 PRO A O 1
ATOM 1434 N N . GLN A 1 191 ? -15.422 14.942 38.886 1.00 62.19 191 GLN A N 1
ATOM 1435 C CA . GLN A 1 191 ? -13.999 14.662 39.107 1.00 62.19 191 GLN A CA 1
ATOM 1436 C C . GLN A 1 191 ? -13.326 15.772 39.921 1.00 62.19 191 GLN A C 1
ATOM 1438 O O . GLN A 1 191 ? -12.476 15.501 40.770 1.00 62.19 191 GLN A O 1
ATOM 1443 N N . ALA A 1 192 ? -13.747 17.022 39.707 1.00 65.69 192 ALA A N 1
ATOM 1444 C CA . ALA A 1 192 ? -13.308 18.154 40.512 1.00 65.69 192 ALA A CA 1
ATOM 1445 C C . ALA A 1 192 ? -13.692 17.971 41.992 1.00 65.69 192 ALA A C 1
ATOM 1447 O O . ALA A 1 192 ? -12.874 18.226 42.874 1.00 65.69 192 ALA A O 1
ATOM 1448 N N . ALA A 1 193 ? -14.903 17.474 42.274 1.00 66.88 193 ALA A N 1
ATOM 1449 C CA . ALA A 1 193 ? -15.354 17.210 43.640 1.00 66.88 193 ALA A CA 1
ATOM 1450 C C . ALA A 1 193 ? -14.497 16.141 44.340 1.00 66.88 193 ALA A C 1
ATOM 1452 O O . ALA A 1 193 ? -14.082 16.336 45.482 1.00 66.88 193 ALA A O 1
ATOM 1453 N N . GLU A 1 194 ? -14.173 15.044 43.652 1.00 64.81 194 GLU A N 1
ATOM 1454 C CA . GLU A 1 194 ? -13.333 13.974 44.203 1.00 64.81 194 GLU A CA 1
ATOM 1455 C C . GLU A 1 194 ? -11.902 14.460 44.492 1.00 64.81 194 GLU A C 1
ATOM 1457 O O . GLU A 1 194 ? -11.364 14.216 45.575 1.00 64.81 194 GLU A O 1
ATOM 1462 N N . ALA A 1 195 ? -11.317 15.241 43.578 1.00 65.12 195 ALA A N 1
ATOM 1463 C CA . ALA A 1 195 ? -9.990 15.833 43.751 1.00 65.12 195 ALA A CA 1
ATOM 1464 C C . ALA A 1 195 ? -9.933 16.824 44.930 1.00 65.12 195 ALA A C 1
ATOM 1466 O O . ALA A 1 195 ? -8.967 16.833 45.700 1.00 65.12 195 ALA A O 1
ATOM 1467 N N . VAL A 1 196 ? -10.980 17.636 45.108 1.00 70.56 196 VAL A N 1
ATOM 1468 C CA . VAL A 1 196 ? -11.089 18.592 46.222 1.00 70.56 196 VAL A CA 1
ATOM 1469 C C . VAL A 1 196 ? -11.299 17.877 47.558 1.00 70.56 196 VAL A C 1
ATOM 1471 O O . VAL A 1 196 ? -10.706 18.284 48.555 1.00 70.56 196 VAL A O 1
ATOM 1474 N N . VAL A 1 197 ? -12.067 16.787 47.610 1.00 70.69 197 VAL A N 1
ATOM 1475 C CA . VAL A 1 197 ? -12.252 16.005 48.846 1.00 70.69 197 VAL A CA 1
ATOM 1476 C C . VAL A 1 197 ? -10.965 15.279 49.243 1.00 70.69 197 VAL A C 1
ATOM 1478 O O . VAL A 1 197 ? -10.580 15.307 50.412 1.00 70.69 197 VAL A O 1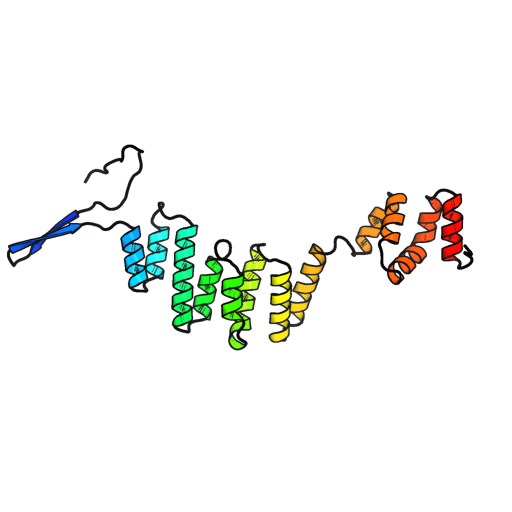
ATOM 1481 N N . ALA A 1 198 ? -10.263 14.679 48.281 1.00 68.31 198 ALA A N 1
ATOM 1482 C CA . ALA A 1 198 ? -9.028 13.948 48.551 1.00 68.31 198 ALA A CA 1
ATOM 1483 C C . ALA A 1 198 ? -7.867 14.870 48.969 1.00 68.31 198 ALA A C 1
ATOM 1485 O O . ALA A 1 198 ? -7.034 14.488 49.795 1.00 68.31 198 ALA A O 1
ATOM 1486 N N . HIS A 1 199 ? -7.801 16.091 48.422 1.00 65.94 199 HIS A N 1
ATOM 1487 C CA . HIS A 1 199 ? -6.604 16.935 48.527 1.00 65.94 199 HIS A CA 1
ATOM 1488 C C . HIS A 1 199 ? -6.854 18.380 48.987 1.00 65.94 199 HIS A C 1
ATOM 1490 O O . HIS A 1 199 ? -5.898 19.142 49.161 1.00 65.94 199 HIS A O 1
ATOM 1496 N N . GLY A 1 200 ? -8.098 18.762 49.285 1.00 66.44 200 GLY A N 1
ATOM 1497 C CA . GLY A 1 200 ? -8.465 20.112 49.732 1.00 66.44 200 GLY A CA 1
ATOM 1498 C C . GLY A 1 200 ? -7.744 20.551 51.008 1.00 66.44 200 GLY A C 1
ATOM 1499 O O . GLY A 1 200 ? -7.391 21.719 51.148 1.00 66.44 200 GLY A O 1
ATOM 1500 N N . ALA A 1 201 ? -7.415 19.611 51.901 1.00 67.31 201 ALA A N 1
ATOM 1501 C CA . ALA A 1 201 ? -6.636 19.888 53.109 1.00 67.31 201 ALA A CA 1
ATOM 1502 C C . ALA A 1 201 ? -5.174 20.279 52.816 1.00 67.31 201 ALA A C 1
ATOM 1504 O O . ALA A 1 201 ? -4.597 21.079 53.550 1.00 67.31 201 ALA A O 1
ATOM 1505 N N . ALA A 1 202 ? -4.568 19.730 51.758 1.00 65.75 202 ALA A N 1
ATOM 1506 C CA . ALA A 1 202 ? -3.226 20.115 51.325 1.00 65.75 202 ALA A CA 1
ATOM 1507 C C . ALA A 1 202 ? -3.263 21.478 50.620 1.00 65.75 202 ALA A C 1
ATOM 1509 O O . ALA A 1 202 ? -2.468 22.354 50.953 1.00 65.75 202 ALA A O 1
ATOM 1510 N N . LEU A 1 203 ? -4.254 21.696 49.748 1.00 65.12 203 LEU A N 1
ATOM 1511 C CA . LEU A 1 203 ? -4.493 22.980 49.081 1.00 65.12 203 LEU A CA 1
ATOM 1512 C C . LEU A 1 203 ? -4.680 24.124 50.096 1.00 65.12 203 LEU A C 1
ATOM 1514 O O . LEU A 1 203 ? -4.065 25.181 49.971 1.00 65.12 203 LEU A O 1
ATOM 1518 N N . ALA A 1 204 ? -5.469 23.890 51.149 1.00 65.75 204 ALA A N 1
ATOM 1519 C CA . ALA A 1 204 ? -5.761 24.875 52.191 1.00 65.75 204 ALA A CA 1
ATOM 1520 C C . ALA A 1 204 ? -4.532 25.295 53.018 1.00 65.75 204 ALA A C 1
ATOM 1522 O O . ALA A 1 204 ? -4.535 26.383 53.589 1.00 65.75 204 ALA A O 1
ATOM 1523 N N . ARG A 1 205 ? -3.476 24.469 53.084 1.00 65.75 205 ARG A N 1
ATOM 1524 C CA . ARG A 1 205 ? -2.228 24.818 53.792 1.00 65.75 205 ARG A CA 1
ATOM 1525 C C . ARG A 1 205 ? -1.317 25.741 52.991 1.00 65.75 205 ARG A C 1
ATOM 1527 O O . ARG A 1 205 ? -0.516 26.448 53.594 1.00 65.75 205 ARG A O 1
ATOM 1534 N N . VAL A 1 206 ? -1.410 25.703 51.664 1.00 64.69 206 VAL A N 1
ATOM 1535 C CA . VAL A 1 206 ? -0.509 26.450 50.773 1.00 64.69 206 VAL A CA 1
ATOM 1536 C C . VAL A 1 206 ? -1.179 27.709 50.201 1.00 64.69 206 VAL A C 1
ATOM 1538 O O . VAL A 1 206 ? -0.503 28.638 49.765 1.00 64.69 206 VAL A O 1
ATOM 1541 N N . MET A 1 207 ? -2.511 27.778 50.235 1.00 63.59 207 MET A N 1
ATOM 1542 C CA . MET A 1 207 ? -3.280 28.941 49.786 1.00 63.59 207 MET A CA 1
ATOM 1543 C C . MET A 1 207 ? -3.256 30.103 50.802 1.00 63.59 207 MET A C 1
ATOM 1545 O O . MET A 1 207 ? -3.158 29.875 52.011 1.00 63.59 207 MET A O 1
ATOM 1549 N N . PRO A 1 208 ? -3.393 31.365 50.345 1.00 64.12 208 PRO A N 1
ATOM 1550 C CA . PRO A 1 208 ? -3.602 32.519 51.222 1.00 64.12 208 PRO A CA 1
ATOM 1551 C C . PRO A 1 208 ? -4.811 32.312 52.151 1.00 64.12 208 PRO A C 1
ATOM 1553 O O . PRO A 1 208 ? -5.819 31.730 51.746 1.00 64.12 208 PRO A O 1
ATOM 1556 N N . ARG A 1 209 ? -4.734 32.812 53.396 1.00 56.38 209 ARG A N 1
ATOM 1557 C CA . ARG A 1 209 ? -5.746 32.570 54.453 1.00 56.38 209 ARG A CA 1
ATOM 1558 C C . ARG A 1 209 ? -7.177 32.945 54.051 1.00 56.38 209 ARG A C 1
ATOM 1560 O O . ARG A 1 209 ? -8.119 32.311 54.513 1.00 56.38 209 ARG A O 1
ATOM 1567 N N . GLU A 1 210 ? -7.324 33.934 53.177 1.00 59.38 210 GLU A N 1
ATOM 1568 C CA . GLU A 1 210 ? -8.614 34.413 52.674 1.00 59.38 210 GLU A CA 1
ATOM 1569 C C . GLU A 1 210 ? -9.283 33.396 51.733 1.00 59.38 210 GLU A C 1
ATOM 1571 O O . GLU A 1 210 ? -10.483 33.157 51.830 1.00 59.38 210 GLU A O 1
ATOM 1576 N N . THR A 1 211 ? -8.510 32.717 50.879 1.00 62.50 211 THR A N 1
ATOM 1577 C CA . THR A 1 211 ? -9.009 31.685 49.951 1.00 62.50 211 THR A CA 1
ATOM 1578 C C . THR A 1 211 ? -9.148 30.322 50.634 1.00 62.50 211 THR A C 1
ATOM 1580 O O . THR A 1 211 ? -10.063 29.560 50.327 1.00 62.50 211 THR A O 1
ATOM 1583 N N . GLY A 1 212 ? -8.279 30.023 51.607 1.00 63.47 212 GLY A N 1
ATOM 1584 C CA . GLY A 1 212 ? -8.326 28.777 52.378 1.00 63.47 212 GLY A CA 1
ATOM 1585 C C . GLY A 1 212 ? -9.635 28.599 53.154 1.00 63.47 212 GLY A C 1
ATOM 1586 O O . GLY A 1 212 ? -10.184 27.500 53.177 1.00 63.47 212 GLY A O 1
ATOM 1587 N N . GLY A 1 213 ? -10.183 29.680 53.723 1.00 64.06 213 GLY A N 1
ATOM 1588 C CA . GLY A 1 213 ? -11.478 29.644 54.414 1.00 64.06 213 GLY A CA 1
ATOM 1589 C C . GLY A 1 213 ? -12.647 29.290 53.488 1.00 64.06 213 GLY A C 1
ATOM 1590 O O . GLY A 1 213 ? -13.519 28.511 53.868 1.00 64.06 213 GLY A O 1
ATOM 1591 N N . VAL A 1 214 ? -12.627 29.796 52.252 1.00 65.56 214 VAL A N 1
ATOM 1592 C CA . VAL A 1 214 ? -13.641 29.497 51.228 1.00 65.56 214 VAL A CA 1
ATOM 1593 C C . VAL A 1 214 ? -13.577 28.029 50.810 1.00 65.56 214 VAL A C 1
ATOM 1595 O O . VAL A 1 214 ? -14.605 27.359 50.795 1.00 65.56 214 VAL A O 1
ATOM 1598 N N . VAL A 1 215 ? -12.377 27.500 50.550 1.00 65.12 215 VAL A N 1
ATOM 1599 C CA . VAL A 1 215 ? -12.183 26.087 50.177 1.00 65.12 215 VAL A CA 1
ATOM 1600 C C . VAL A 1 215 ? -12.616 25.151 51.306 1.00 65.12 215 VAL A C 1
ATOM 1602 O O . VAL A 1 215 ? -13.323 24.181 51.056 1.00 65.12 215 VAL A O 1
ATOM 1605 N N . VAL A 1 216 ? -12.270 25.458 52.560 1.00 66.31 216 VAL A N 1
ATOM 1606 C CA . VAL A 1 216 ? -12.722 24.668 53.718 1.00 66.31 216 VAL A CA 1
ATOM 1607 C C . VAL A 1 216 ? -14.244 24.717 53.856 1.00 66.31 216 VAL A C 1
ATOM 1609 O O . VAL A 1 216 ? -14.864 23.681 54.076 1.00 66.31 216 VAL A O 1
ATOM 1612 N N . S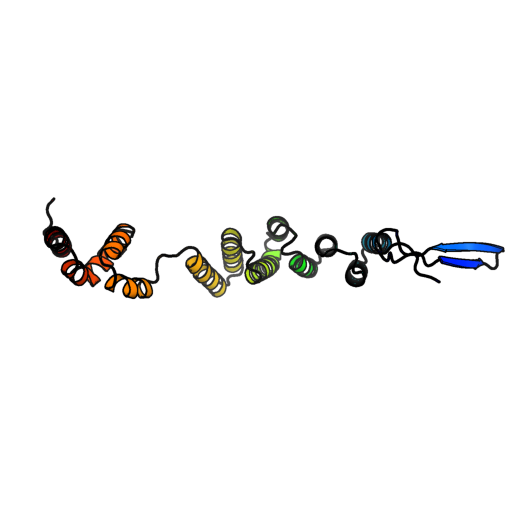ER A 1 217 ? -14.862 25.885 53.673 1.00 65.12 217 SER A N 1
ATOM 1613 C CA . SER A 1 217 ? -16.319 26.020 53.750 1.00 65.12 217 SER A CA 1
ATOM 1614 C C . SER A 1 217 ? -17.039 25.277 52.617 1.00 65.12 217 SER A C 1
ATOM 1616 O O . SER A 1 217 ? -18.093 24.684 52.843 1.00 65.12 217 SER A O 1
ATOM 1618 N N . LEU A 1 218 ? -16.451 25.240 51.415 1.00 66.50 218 LEU A N 1
ATOM 1619 C CA . LEU A 1 218 ? -16.940 24.440 50.288 1.00 66.50 218 LEU A CA 1
ATOM 1620 C C . LEU A 1 218 ? -16.836 22.936 50.580 1.00 66.50 218 LEU A C 1
ATOM 1622 O O . LEU A 1 218 ? -17.795 22.208 50.343 1.00 66.50 218 LEU A O 1
ATOM 1626 N N . CYS A 1 219 ? -15.720 22.476 51.156 1.00 61.38 219 CYS A N 1
ATOM 1627 C CA . CYS A 1 219 ? -15.531 21.068 51.525 1.00 61.38 219 CYS A CA 1
ATOM 1628 C C . CYS A 1 219 ? -16.457 20.606 52.661 1.00 61.38 219 CYS A C 1
ATOM 1630 O O . CYS A 1 219 ? -16.859 19.447 52.692 1.00 61.38 219 CYS A O 1
ATOM 1632 N N . VAL A 1 220 ? -16.778 21.493 53.606 1.00 70.00 220 VAL A N 1
ATOM 1633 C CA . VAL A 1 220 ? -17.665 21.199 54.749 1.00 70.00 220 VAL A CA 1
ATOM 1634 C C . VAL A 1 220 ? -19.145 21.435 54.390 1.00 70.00 220 VAL A C 1
ATOM 1636 O O . VAL A 1 220 ? -20.035 21.086 55.161 1.00 70.00 220 VAL A O 1
ATOM 1639 N N . GLY A 1 221 ? -19.430 21.983 53.202 1.00 65.31 221 GLY A N 1
ATOM 1640 C CA . GLY A 1 221 ? -20.790 22.267 52.730 1.00 65.31 221 GLY A CA 1
ATOM 1641 C C . GLY A 1 221 ? -21.459 23.452 53.434 1.00 65.31 221 GLY A C 1
ATOM 1642 O O . GLY A 1 221 ? -22.670 23.624 53.342 1.00 65.31 221 GLY A O 1
ATOM 1643 N N . THR A 1 222 ? -20.687 24.270 54.148 1.00 64.00 222 THR A N 1
ATOM 1644 C CA . THR A 1 222 ? -21.156 25.44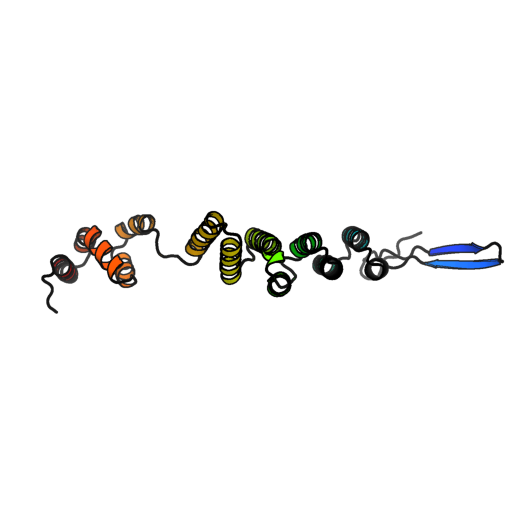4 54.903 1.00 64.00 222 THR A CA 1
ATOM 1645 C C . THR A 1 222 ? -21.005 26.748 54.124 1.00 64.00 222 THR A C 1
ATOM 1647 O O . THR A 1 222 ? -21.234 27.828 54.669 1.00 64.00 222 THR A O 1
ATOM 1650 N N . TYR A 1 223 ? -20.568 26.673 52.867 1.00 66.62 223 TYR A N 1
ATOM 1651 C CA . TYR A 1 223 ? -20.335 27.848 52.042 1.00 66.62 223 TYR A CA 1
ATOM 1652 C C . TYR A 1 223 ? -21.658 28.477 51.594 1.00 66.62 223 TYR A C 1
ATOM 1654 O O . TYR A 1 223 ? -22.455 27.842 50.907 1.00 66.62 223 TYR A O 1
ATOM 1662 N N . SER A 1 224 ? -21.859 29.742 51.966 1.00 53.53 224 SER A N 1
ATOM 1663 C CA . SER A 1 224 ? -22.909 30.610 51.434 1.00 53.53 224 SER A CA 1
ATOM 1664 C C . SER A 1 224 ? -22.232 31.766 50.691 1.00 53.53 224 SER A C 1
ATOM 1666 O O . SER A 1 224 ? -21.330 32.369 51.280 1.00 53.53 224 SER A O 1
ATOM 1668 N N . PRO A 1 225 ? -22.615 32.051 49.432 1.00 56.81 225 PRO A N 1
ATOM 1669 C CA . PRO A 1 225 ? -22.078 33.172 48.663 1.00 56.81 225 PRO A CA 1
ATOM 1670 C C . PRO A 1 225 ? -22.479 34.533 49.245 1.00 56.81 225 PRO A C 1
ATOM 1672 O O . PRO A 1 225 ? -23.527 34.603 49.933 1.00 56.81 225 PRO A O 1
#

InterPro domains:
  IPR057308 PEP5/VPS11, clathrin heavy-chain repeat [PF23356] (78-153)

Radius of gyration: 32.34 Å; chains: 1; bounding box: 57×49×102 Å

Secondary structure (DSSP, 8-state):
------TT--------EEEEE-TTS-EEEEEPPPHHHHHHHHHHTT-HHHHHHHHHH-TT--HHHHHHHHHHHHHHHHHHT-HHHHHHHHHHTBTTB-HHHHHHHH-SGGGHHHHHHHHHHHHHTT---HHHHHHHHHHHHHTT-HHHHHHHHHHHHHHH-SS--HHHHHHHTTT-HHHHHHHHHTS-HHHHHHHHHHHHHHHHHHS-HHHHHHHHHHHHT----

pLDDT: mean 77.45, std 16.4, range [38.41, 95.31]

Organism: Cyclophora tenuis (NCBI:txid216820)

Sequence (225 aa):
TPLSRMADGSLIGGRSSAIVLTSGGTLVTLTEKATDEKVNLLVQKNLFSAAISMAYADPSFHATEITGLYRRHAEHLYRKGEFSAAMDQYIYTIGSLESSHVIFRFLDAPKIPLLTKYLEELRARGLATLVHNELLRTCYLKLNDNDAAEKIAASTTTASNSASSAASLVATLTDNPKEALAAICAMEAPQAAEAVVAHGAALARVMPRETGGVVVSLCVGTYSP

Foldseek 3Di:
DDQDADPVRDGFPWADWDWDQDPVRDIDIDGGDGLVVVLVVCVVVLVLVVSLVSLVVDPVHDLLVSLVSLQSNLVVCVVVVNNQVSLVSVLSNQPNDDPVVVCVSQVDLVSLVSLLVSLVSCVVVVNDDPVSLVVNLVSCVSVVNNVVSVVSVVVSCVVVDPDDPPVVVVVVCLPDLVVVVVVLVVDDPVVSLVCLLVCVVVSLVPDDVVVSVQSVCVNVVNDDD